Protein AF-A0A8J3IY88-F1 (afdb_monomer)

Organism: NCBI:txid2778369

Mean predicted aligned error: 18.68 Å

Structure (mmCIF, N/CA/C/O backbone):
data_AF-A0A8J3IY88-F1
#
_entry.id   AF-A0A8J3IY88-F1
#
loop_
_atom_site.group_PDB
_atom_site.id
_atom_site.type_symbol
_atom_site.label_atom_id
_atom_site.label_alt_id
_atom_site.label_comp_id
_atom_site.label_asym_id
_atom_site.label_entity_id
_atom_site.label_seq_id
_atom_site.pdbx_PDB_ins_code
_atom_site.Cartn_x
_atom_site.Cartn_y
_atom_site.Cartn_z
_atom_site.occupancy
_atom_site.B_iso_or_equiv
_atom_site.auth_seq_id
_atom_site.auth_comp_id
_atom_site.auth_asym_id
_atom_site.auth_atom_id
_atom_site.pdbx_PDB_model_num
ATOM 1 N N . MET A 1 1 ? 9.518 14.411 -10.706 1.00 51.69 1 MET A N 1
ATOM 2 C CA . MET A 1 1 ? 9.342 13.090 -11.355 1.00 51.69 1 MET A CA 1
ATOM 3 C C . MET A 1 1 ? 9.212 12.064 -10.240 1.00 51.69 1 MET A C 1
ATOM 5 O O . MET A 1 1 ? 10.057 12.078 -9.357 1.00 51.69 1 MET A O 1
ATOM 9 N N . SER A 1 2 ? 8.140 11.277 -10.193 1.00 54.84 2 SER A N 1
ATOM 10 C CA . SER A 1 2 ? 7.859 10.346 -9.088 1.00 54.84 2 SER A CA 1
ATOM 11 C C . SER A 1 2 ? 8.802 9.135 -9.070 1.00 54.84 2 SER A C 1
ATOM 13 O O . SER A 1 2 ? 9.233 8.676 -10.127 1.00 54.84 2 SER A O 1
ATOM 15 N N . GLN A 1 3 ? 9.089 8.598 -7.876 1.00 53.94 3 GLN A N 1
ATOM 16 C CA . GLN A 1 3 ? 10.015 7.471 -7.663 1.00 53.94 3 GLN A CA 1
ATOM 17 C C . GLN A 1 3 ? 9.655 6.229 -8.498 1.00 53.94 3 GLN A C 1
ATOM 19 O O . GLN A 1 3 ? 10.537 5.609 -9.085 1.00 53.94 3 GLN A O 1
ATOM 24 N N . TRP A 1 4 ? 8.366 5.901 -8.626 1.00 55.47 4 TRP A N 1
ATOM 25 C CA . TRP A 1 4 ? 7.909 4.760 -9.431 1.00 55.47 4 TRP A CA 1
ATOM 26 C C . TRP A 1 4 ? 8.269 4.913 -10.917 1.00 55.47 4 TRP A C 1
ATOM 28 O O . TRP A 1 4 ? 8.733 3.972 -11.550 1.00 55.47 4 TRP A O 1
ATOM 38 N N . THR A 1 5 ? 8.142 6.125 -11.466 1.00 61.59 5 THR A N 1
ATOM 39 C CA . THR A 1 5 ? 8.472 6.421 -12.868 1.00 61.59 5 THR A CA 1
ATOM 40 C C . THR A 1 5 ? 9.967 6.258 -13.121 1.00 61.59 5 THR A C 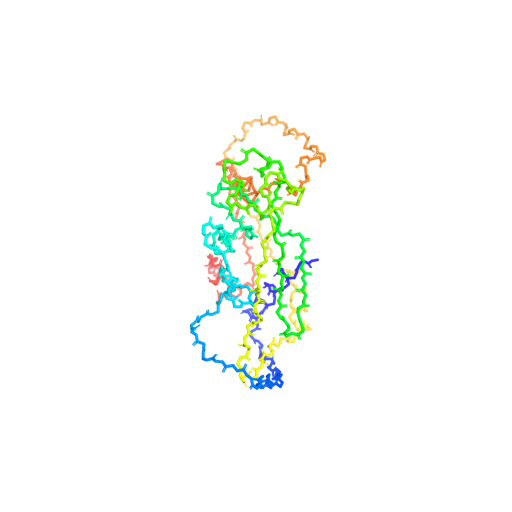1
ATOM 42 O O . THR A 1 5 ? 10.382 5.878 -14.213 1.00 61.59 5 THR A O 1
ATOM 45 N N . TRP A 1 6 ? 10.790 6.555 -12.115 1.00 64.75 6 TRP A N 1
ATOM 46 C CA . TRP A 1 6 ? 12.227 6.334 -12.187 1.00 64.75 6 TRP A CA 1
ATOM 47 C C . TRP A 1 6 ? 12.576 4.842 -12.160 1.00 64.75 6 TRP A C 1
ATOM 49 O O . TRP A 1 6 ? 13.351 4.402 -13.003 1.00 64.75 6 TRP A O 1
ATOM 59 N N . ASN A 1 7 ? 11.955 4.063 -11.269 1.00 68.62 7 ASN A N 1
ATOM 60 C CA . ASN A 1 7 ? 12.173 2.615 -11.184 1.00 68.62 7 ASN A CA 1
ATOM 61 C C . ASN A 1 7 ? 11.818 1.907 -12.501 1.00 68.62 7 ASN A C 1
ATOM 63 O O . ASN A 1 7 ? 12.635 1.149 -13.016 1.00 68.62 7 ASN A O 1
ATOM 67 N N . ILE A 1 8 ? 10.672 2.249 -13.105 1.00 67.12 8 ILE A N 1
ATOM 68 C CA . ILE A 1 8 ? 10.268 1.711 -14.414 1.00 67.12 8 ILE A CA 1
ATOM 69 C C . ILE A 1 8 ? 11.309 2.041 -15.491 1.00 67.12 8 ILE A C 1
ATOM 71 O O . ILE A 1 8 ? 11.689 1.181 -16.276 1.00 67.12 8 ILE A O 1
ATOM 75 N N . ARG A 1 9 ? 11.829 3.274 -15.534 1.00 68.88 9 ARG A N 1
ATOM 76 C CA . ARG A 1 9 ? 12.852 3.648 -16.528 1.00 68.88 9 ARG A CA 1
ATOM 77 C C . ARG A 1 9 ? 14.148 2.854 -16.374 1.00 68.88 9 ARG A C 1
ATOM 79 O O . ARG A 1 9 ? 14.771 2.543 -17.385 1.00 68.88 9 ARG A O 1
ATOM 86 N N . LEU A 1 10 ? 14.558 2.554 -15.142 1.00 68.31 10 LEU A N 1
ATOM 87 C CA . LEU A 1 10 ? 15.748 1.741 -14.878 1.00 68.31 10 LEU A CA 1
ATOM 88 C C . LEU A 1 10 ? 15.544 0.293 -15.337 1.00 68.31 10 LEU A C 1
ATOM 90 O O . LEU A 1 10 ? 16.421 -0.265 -15.993 1.00 68.31 10 LEU A O 1
ATOM 94 N N . GLU A 1 11 ? 14.378 -0.284 -15.050 1.00 71.31 11 GLU A N 1
ATOM 95 C CA . GLU A 1 11 ? 14.017 -1.638 -15.476 1.00 71.31 11 GLU A CA 1
ATOM 96 C C . GLU A 1 11 ? 13.974 -1.755 -17.007 1.00 71.31 11 GLU A C 1
ATOM 98 O O . GLU A 1 11 ? 14.642 -2.614 -17.587 1.00 71.31 11 GLU A O 1
ATOM 103 N N . LEU A 1 12 ? 13.295 -0.819 -17.679 1.00 70.75 12 LEU A N 1
ATOM 104 C CA . LEU A 1 12 ? 13.259 -0.749 -19.144 1.00 70.75 12 LEU A CA 1
ATOM 105 C C . LEU A 1 12 ? 14.661 -0.554 -19.742 1.00 70.75 12 LEU A C 1
ATOM 107 O O . LEU A 1 12 ? 15.015 -1.189 -20.735 1.00 70.75 12 LEU A O 1
ATOM 111 N N . GLY A 1 13 ? 15.481 0.302 -19.127 1.00 70.19 13 GLY A N 1
ATOM 112 C CA . GLY A 1 13 ? 16.869 0.516 -19.534 1.00 70.19 13 GLY A CA 1
ATOM 113 C C . GLY A 1 13 ? 17.721 -0.750 -19.424 1.00 70.19 13 GLY A C 1
ATOM 114 O O . GLY A 1 13 ? 18.536 -1.012 -20.308 1.00 70.19 13 GLY A O 1
ATOM 115 N N . HIS A 1 14 ? 17.505 -1.559 -18.384 1.00 69.50 14 HIS A N 1
ATOM 116 C CA . HIS A 1 14 ? 18.209 -2.825 -18.193 1.00 69.50 14 HIS A CA 1
ATOM 117 C C . HIS A 1 14 ? 17.803 -3.889 -19.226 1.00 69.50 14 HIS A C 1
ATOM 119 O O . HIS A 1 14 ? 18.670 -4.583 -19.748 1.00 69.50 14 HIS A O 1
ATOM 125 N N . GLN A 1 15 ? 16.520 -3.971 -19.598 1.00 70.62 15 GLN A N 1
ATOM 126 C CA . GLN A 1 15 ? 16.067 -4.863 -20.680 1.00 70.62 15 GLN A CA 1
ATOM 127 C C . GLN A 1 15 ? 16.683 -4.492 -22.042 1.00 70.62 15 GLN A C 1
ATOM 129 O O . GLN A 1 15 ? 17.004 -5.354 -22.868 1.00 70.62 15 GLN A O 1
ATOM 134 N N . LEU A 1 16 ? 16.879 -3.193 -22.291 1.00 67.38 16 LEU A N 1
ATOM 135 C CA . LEU A 1 16 ? 17.510 -2.701 -23.516 1.00 67.38 16 LEU A CA 1
ATOM 136 C C . LEU A 1 16 ? 19.017 -2.968 -23.542 1.00 67.38 16 LEU A C 1
ATOM 138 O O . LEU A 1 16 ? 19.533 -3.401 -24.573 1.00 67.38 16 LEU A O 1
ATOM 142 N N . ALA A 1 17 ? 19.705 -2.759 -22.422 1.00 69.62 17 ALA A N 1
ATOM 143 C CA . ALA A 1 17 ? 21.136 -2.987 -22.274 1.00 69.62 17 ALA A CA 1
ATOM 144 C C . ALA A 1 17 ? 21.420 -3.687 -20.932 1.00 69.62 17 ALA A C 1
ATOM 146 O O . ALA A 1 17 ? 21.603 -3.004 -19.917 1.00 69.62 17 ALA A O 1
ATOM 147 N N . PRO A 1 18 ? 21.453 -5.035 -20.919 1.00 70.44 18 PRO A N 1
ATOM 148 C CA . PRO A 1 18 ? 21.798 -5.804 -19.738 1.00 70.44 18 PRO A CA 1
ATOM 149 C C . PRO A 1 18 ? 23.201 -5.414 -19.296 1.00 70.44 18 PRO A C 1
ATOM 151 O O . PRO A 1 18 ? 24.173 -5.588 -20.026 1.00 70.44 18 PRO A O 1
ATOM 154 N N . GLU A 1 19 ? 23.290 -4.844 -18.106 1.00 69.81 19 GLU A N 1
ATOM 155 C CA . GLU A 1 19 ? 24.545 -4.448 -17.486 1.00 69.81 19 GLU A CA 1
ATOM 156 C C . GLU A 1 19 ? 24.674 -5.251 -16.193 1.00 69.81 19 GLU A C 1
ATOM 158 O O . GLU A 1 19 ? 23.661 -5.408 -15.497 1.00 69.81 19 GLU A O 1
ATOM 163 N N . PRO A 1 20 ? 25.864 -5.789 -15.870 1.00 74.12 20 PRO A N 1
ATOM 164 C CA . PRO A 1 20 ? 26.063 -6.507 -14.624 1.00 74.12 20 PRO A CA 1
ATOM 165 C C . PRO A 1 20 ? 25.614 -5.637 -13.451 1.00 74.12 20 PRO A C 1
ATOM 167 O O . PRO A 1 20 ? 25.994 -4.472 -13.315 1.00 74.12 20 PRO A O 1
ATOM 170 N N . VAL A 1 21 ? 24.745 -6.212 -12.630 1.00 73.50 21 VAL A N 1
ATOM 171 C CA . VAL A 1 21 ? 24.191 -5.540 -11.463 1.00 73.50 21 VAL A CA 1
ATOM 172 C C . VAL A 1 21 ? 25.235 -5.604 -10.366 1.00 73.50 21 VAL A C 1
ATOM 174 O O . VAL A 1 21 ? 25.626 -6.694 -9.939 1.00 73.50 21 VAL A O 1
ATOM 177 N N . ARG A 1 22 ? 25.686 -4.442 -9.894 1.00 76.75 22 ARG A N 1
ATOM 178 C CA . ARG A 1 22 ? 26.537 -4.409 -8.714 1.00 76.75 22 ARG A CA 1
ATOM 179 C C . ARG A 1 22 ? 25.677 -4.826 -7.527 1.00 76.75 22 ARG A C 1
ATOM 181 O O . ARG A 1 22 ? 24.594 -4.291 -7.307 1.00 76.75 22 ARG A O 1
ATOM 188 N N . THR A 1 23 ? 26.154 -5.819 -6.789 1.00 74.62 23 THR A N 1
ATOM 189 C CA . THR A 1 23 ? 25.529 -6.249 -5.541 1.00 74.62 23 THR A CA 1
ATOM 190 C C . THR A 1 23 ? 26.421 -5.785 -4.405 1.00 74.62 23 THR A C 1
ATOM 192 O O . THR A 1 23 ? 27.597 -6.137 -4.354 1.00 74.62 23 THR A O 1
ATOM 195 N N . THR A 1 24 ? 25.875 -4.946 -3.534 1.00 76.25 24 THR A N 1
ATOM 196 C CA . THR A 1 24 ? 26.513 -4.562 -2.278 1.00 76.25 24 THR A CA 1
ATOM 197 C C . THR A 1 24 ? 25.826 -5.335 -1.168 1.00 76.25 24 THR A C 1
ATOM 199 O O . THR A 1 24 ? 24.616 -5.211 -0.971 1.00 76.25 24 THR A O 1
ATOM 202 N N . GLU A 1 25 ? 26.599 -6.160 -0.478 1.00 75.50 25 GLU A N 1
ATOM 203 C CA . GLU A 1 25 ? 26.146 -6.881 0.700 1.00 75.50 25 GLU A CA 1
ATOM 204 C C . GLU A 1 25 ? 26.170 -5.931 1.900 1.00 75.50 25 GLU A C 1
ATOM 206 O O . GLU A 1 25 ? 27.208 -5.353 2.227 1.00 75.50 25 GLU A O 1
ATOM 211 N N . PHE A 1 26 ? 25.016 -5.723 2.528 1.00 67.06 26 PHE A N 1
ATOM 212 C CA . PHE A 1 26 ? 24.945 -5.065 3.825 1.00 67.06 26 PHE A CA 1
ATOM 213 C C . PHE A 1 26 ? 25.103 -6.111 4.922 1.00 67.06 26 PHE A C 1
ATOM 215 O O . PHE A 1 26 ? 24.563 -7.212 4.808 1.00 67.06 26 PHE A O 1
ATOM 222 N N . ALA A 1 27 ? 25.825 -5.742 5.985 1.00 56.50 27 ALA A N 1
ATOM 223 C CA . ALA A 1 27 ? 26.057 -6.617 7.125 1.00 56.50 27 ALA A CA 1
ATOM 224 C C . ALA A 1 27 ? 24.728 -7.220 7.624 1.00 56.50 27 ALA A C 1
ATOM 226 O O . ALA A 1 27 ? 23.728 -6.493 7.702 1.00 56.50 27 ALA A O 1
ATOM 227 N N . PRO A 1 28 ? 24.698 -8.530 7.927 1.00 58.75 28 PRO A N 1
ATOM 228 C CA . PRO A 1 28 ? 23.490 -9.194 8.386 1.00 58.75 28 PRO A CA 1
ATOM 229 C C . PRO A 1 28 ? 22.951 -8.518 9.646 1.00 58.75 28 PRO A C 1
ATOM 231 O O . PRO A 1 28 ? 23.713 -8.018 10.480 1.00 58.75 28 PRO A O 1
ATOM 234 N N . ALA A 1 29 ? 21.625 -8.502 9.784 1.00 54.84 29 ALA A N 1
ATOM 235 C CA . ALA A 1 29 ? 20.999 -8.059 11.017 1.00 54.84 29 ALA A CA 1
ATOM 236 C C . ALA A 1 29 ? 21.480 -8.983 12.144 1.00 54.84 29 ALA A C 1
ATOM 238 O O . ALA A 1 29 ? 21.278 -10.197 12.089 1.00 54.84 29 ALA A O 1
ATOM 239 N N . LEU A 1 30 ? 22.167 -8.417 13.141 1.00 55.09 30 LEU A N 1
ATOM 240 C CA . LEU A 1 30 ? 22.548 -9.164 14.336 1.00 55.09 30 LEU A CA 1
ATOM 241 C C . LEU A 1 30 ? 21.262 -9.743 14.946 1.00 55.09 30 LEU A C 1
ATOM 243 O O . LEU A 1 30 ? 20.299 -8.987 15.121 1.00 55.09 30 LEU A O 1
ATOM 247 N N . PRO A 1 31 ? 21.204 -11.055 15.237 1.00 50.38 31 PRO A N 1
ATOM 248 C CA . PRO A 1 31 ? 19.998 -11.651 15.784 1.00 50.38 31 PRO A CA 1
ATOM 249 C C . PRO A 1 31 ? 19.652 -10.953 17.098 1.00 50.38 31 PRO A C 1
ATOM 251 O O . PRO A 1 31 ? 20.479 -10.853 18.008 1.00 50.38 31 PRO A O 1
ATOM 254 N N . SER A 1 32 ? 18.421 -10.453 17.192 1.00 49.97 32 SER A N 1
ATOM 255 C CA . SER A 1 32 ? 17.873 -10.012 18.471 1.00 49.97 32 SER A CA 1
ATOM 256 C C . SER A 1 32 ? 17.782 -11.242 19.373 1.00 49.97 32 SER A C 1
ATOM 258 O O . SER A 1 32 ? 17.187 -12.242 18.987 1.00 49.97 32 SER A O 1
ATOM 260 N N . GLN A 1 33 ? 18.391 -11.193 20.560 1.00 47.72 33 GLN A N 1
ATOM 261 C CA . GLN A 1 33 ? 18.552 -12.336 21.473 1.00 47.72 33 GLN A CA 1
ATOM 262 C C . GLN A 1 33 ? 17.250 -12.915 22.066 1.00 47.72 33 GLN A C 1
ATOM 264 O O . GLN A 1 33 ? 17.317 -13.698 23.000 1.00 47.72 33 GLN A O 1
ATOM 269 N N . ASN A 1 34 ? 16.073 -12.586 21.540 1.00 54.22 34 ASN A N 1
ATOM 270 C CA . ASN A 1 34 ? 14.806 -13.153 21.988 1.00 54.22 34 ASN A CA 1
ATOM 271 C C . ASN A 1 34 ? 13.845 -13.262 20.800 1.00 54.22 34 ASN A C 1
ATOM 273 O O . ASN A 1 34 ? 13.193 -12.277 20.461 1.00 54.22 34 ASN A O 1
ATOM 277 N N . GLU A 1 35 ? 13.715 -14.444 20.194 1.00 45.59 35 GLU A N 1
ATOM 278 C CA . GLU A 1 35 ? 12.584 -14.718 19.302 1.00 45.59 35 GLU A CA 1
ATOM 279 C C . GLU A 1 35 ? 12.080 -16.169 19.437 1.00 45.59 35 GLU A C 1
ATOM 281 O O . GLU A 1 35 ? 12.873 -17.109 19.338 1.00 45.59 35 GLU A O 1
ATOM 286 N N . PRO A 1 36 ? 10.767 -16.372 19.660 1.00 49.78 36 PRO A N 1
ATOM 287 C CA . PRO A 1 36 ? 10.070 -17.620 19.368 1.00 49.78 36 PRO A CA 1
ATOM 288 C C . PRO A 1 36 ? 9.801 -17.778 17.858 1.00 49.78 36 PRO A C 1
ATOM 290 O O . PRO A 1 36 ? 9.626 -16.810 17.130 1.00 49.78 36 PRO A O 1
ATOM 293 N N . THR A 1 37 ? 9.721 -19.032 17.419 1.00 44.16 37 THR A N 1
ATOM 294 C CA . THR A 1 37 ? 9.557 -19.542 16.044 1.00 44.16 37 THR A CA 1
ATOM 295 C C . THR A 1 37 ? 8.505 -18.827 15.162 1.00 44.16 37 THR A C 1
ATOM 297 O O . THR A 1 37 ? 7.388 -18.593 15.626 1.00 44.16 37 THR A O 1
ATOM 300 N N . PRO A 1 38 ? 8.780 -18.580 13.859 1.00 53.78 38 PRO A N 1
ATOM 301 C CA . PRO A 1 38 ? 7.829 -17.945 12.939 1.00 53.78 38 PRO A CA 1
ATOM 302 C C . PRO A 1 38 ? 6.919 -18.950 12.200 1.00 53.78 38 PRO A C 1
ATOM 304 O O . PRO A 1 38 ? 7.368 -20.051 11.869 1.00 53.78 38 PRO A O 1
ATOM 307 N N . PRO A 1 39 ? 5.695 -18.549 11.794 1.00 52.41 39 PRO A N 1
ATOM 308 C CA . PRO A 1 39 ? 5.028 -19.111 10.628 1.00 52.41 39 PRO A CA 1
ATOM 309 C C . PRO A 1 39 ? 5.022 -18.144 9.423 1.00 52.41 39 PRO A C 1
ATOM 311 O O . PRO A 1 39 ? 4.802 -16.945 9.553 1.00 52.41 39 PRO A O 1
ATOM 314 N N . ALA A 1 40 ? 5.274 -18.752 8.260 1.00 50.09 40 ALA A N 1
ATOM 315 C CA . ALA A 1 40 ? 4.939 -18.437 6.864 1.00 50.09 40 ALA A CA 1
ATOM 316 C C . ALA A 1 40 ? 4.636 -16.993 6.378 1.00 50.09 40 ALA A C 1
ATOM 318 O O . ALA A 1 40 ? 3.699 -16.336 6.816 1.00 50.09 40 ALA A O 1
ATOM 319 N N . SER A 1 41 ? 5.335 -16.665 5.278 1.00 48.97 41 SER A N 1
ATOM 320 C CA . SER A 1 41 ? 5.040 -15.716 4.183 1.00 48.97 41 SER A CA 1
ATOM 321 C C . SER A 1 41 ? 4.870 -14.219 4.516 1.00 48.97 41 SER A C 1
ATOM 323 O O . SER A 1 41 ? 3.977 -13.840 5.269 1.00 48.97 41 SER A O 1
ATOM 325 N N . PRO A 1 42 ? 5.666 -13.321 3.890 1.00 40.91 42 PRO A N 1
ATOM 326 C CA . PRO A 1 42 ? 5.624 -11.893 4.191 1.00 40.91 42 PRO A CA 1
ATOM 327 C C . PRO A 1 42 ? 4.372 -11.219 3.595 1.00 40.91 42 PRO A C 1
ATOM 329 O O . PRO A 1 42 ? 4.134 -11.334 2.389 1.00 40.91 42 PRO A O 1
ATOM 332 N N . PRO A 1 43 ? 3.589 -10.457 4.381 1.00 43.75 43 PRO A N 1
ATOM 333 C CA . PRO A 1 43 ? 2.570 -9.565 3.840 1.00 43.75 43 PRO A CA 1
ATOM 334 C C . PRO A 1 43 ? 3.205 -8.309 3.214 1.00 43.75 43 PRO A C 1
ATOM 336 O O . PRO A 1 43 ? 4.280 -7.852 3.605 1.00 43.75 43 PRO A O 1
ATOM 339 N N . THR A 1 44 ? 2.488 -7.695 2.271 1.00 47.31 44 THR A N 1
ATOM 340 C CA . THR A 1 44 ? 2.884 -6.537 1.439 1.00 47.31 44 THR A CA 1
ATOM 341 C C . THR A 1 44 ? 3.295 -5.265 2.213 1.00 47.31 44 THR A C 1
ATOM 343 O O . THR A 1 44 ? 3.781 -4.314 1.608 1.00 47.31 44 THR A O 1
ATOM 346 N N . SER A 1 45 ? 3.140 -5.218 3.542 1.00 52.97 45 SER A N 1
ATOM 347 C CA . SER A 1 45 ? 3.299 -3.999 4.352 1.00 52.97 45 SER A CA 1
ATOM 348 C C . SER A 1 45 ? 4.641 -3.847 5.089 1.00 52.97 45 SER A C 1
ATOM 350 O O . SER A 1 45 ? 4.823 -2.840 5.770 1.00 52.97 45 SER A O 1
ATOM 352 N N . GLY A 1 46 ? 5.584 -4.791 5.013 1.00 53.62 46 GLY A N 1
ATOM 353 C CA . GLY A 1 46 ? 6.866 -4.658 5.733 1.00 53.62 46 GLY A CA 1
ATOM 354 C C . GLY A 1 46 ? 6.781 -4.831 7.263 1.00 53.62 46 GLY A C 1
ATOM 355 O O . GLY A 1 46 ? 7.790 -4.702 7.955 1.00 53.62 46 GLY A O 1
ATOM 356 N N . TYR A 1 47 ? 5.595 -5.150 7.785 1.00 53.28 47 TYR A N 1
ATOM 357 C CA . TYR A 1 47 ? 5.318 -5.454 9.189 1.00 53.28 47 TYR A CA 1
ATOM 358 C C . TYR A 1 47 ? 4.630 -6.819 9.290 1.00 53.28 47 TYR A C 1
ATOM 360 O O . TYR A 1 47 ? 3.898 -7.210 8.377 1.00 53.28 47 TYR A O 1
ATOM 368 N N . ALA A 1 48 ? 4.856 -7.535 10.392 1.00 56.44 48 ALA A N 1
ATOM 369 C CA . ALA A 1 48 ? 4.140 -8.770 10.701 1.00 56.44 48 ALA A CA 1
ATOM 370 C C . ALA A 1 48 ? 2.633 -8.498 10.911 1.00 56.44 48 ALA A C 1
ATOM 372 O O . ALA A 1 48 ? 2.249 -7.349 11.173 1.00 56.44 48 ALA A O 1
ATOM 373 N N . PRO A 1 49 ? 1.770 -9.530 10.814 1.00 59.94 49 PRO A N 1
ATOM 374 C CA . PRO A 1 49 ? 0.348 -9.387 11.091 1.00 59.94 49 PRO A CA 1
ATOM 375 C C . PRO A 1 49 ? 0.096 -8.698 12.444 1.00 59.94 49 PRO A C 1
ATOM 377 O O . PRO A 1 49 ? 0.806 -8.967 13.418 1.00 59.94 49 PRO A O 1
ATOM 380 N N . PRO A 1 50 ? -0.891 -7.792 12.517 1.00 59.03 50 PRO A N 1
ATOM 381 C CA . PRO A 1 50 ? -1.153 -7.014 13.717 1.00 59.03 50 PRO A CA 1
ATOM 382 C C . PRO A 1 50 ? -1.522 -7.911 14.902 1.00 59.03 50 PRO A C 1
ATOM 384 O O . PRO A 1 50 ? -2.466 -8.694 14.822 1.00 59.03 50 PRO A O 1
ATOM 387 N N . ALA A 1 51 ? -0.817 -7.751 16.023 1.00 60.31 51 ALA A N 1
ATOM 388 C CA . ALA A 1 51 ? -1.185 -8.392 17.283 1.00 60.31 51 ALA A CA 1
ATOM 389 C C . ALA A 1 51 ? -2.101 -7.457 18.083 1.00 60.31 51 ALA A C 1
ATOM 391 O O . ALA A 1 51 ? -1.820 -6.262 18.225 1.00 60.31 51 ALA A O 1
ATOM 392 N N . ILE A 1 52 ? -3.203 -7.996 18.606 1.00 58.97 52 ILE A N 1
ATOM 393 C CA . ILE A 1 52 ? -4.212 -7.233 19.341 1.00 58.97 52 ILE A CA 1
ATOM 394 C C . ILE A 1 52 ? -4.318 -7.763 20.776 1.00 58.97 52 ILE A C 1
ATOM 396 O O . ILE A 1 52 ? -4.330 -8.969 21.000 1.00 58.97 52 ILE A O 1
ATOM 400 N N . ALA A 1 53 ? -4.368 -6.855 21.756 1.00 50.47 53 ALA A N 1
ATOM 401 C CA . ALA A 1 53 ? -4.369 -7.195 23.179 1.00 50.47 53 ALA A CA 1
ATOM 402 C C . ALA A 1 53 ? -5.611 -8.006 23.617 1.00 50.47 53 ALA A C 1
ATOM 404 O O . ALA A 1 53 ? -6.731 -7.748 23.168 1.00 50.47 53 ALA A O 1
ATOM 405 N N . MET A 1 54 ? -5.386 -8.948 24.541 1.00 49.75 54 MET A N 1
ATOM 406 C CA . MET A 1 54 ? -6.368 -9.891 25.102 1.00 49.75 54 MET A CA 1
ATOM 407 C C . MET A 1 54 ? -7.327 -9.240 26.132 1.00 49.75 54 MET A C 1
ATOM 409 O O . MET A 1 54 ? -6.968 -8.234 26.753 1.00 49.75 54 MET A O 1
ATOM 413 N N . PRO A 1 55 ? -8.543 -9.793 26.342 1.00 44.78 55 PRO A N 1
ATOM 414 C CA . PRO A 1 55 ? -9.527 -9.274 27.300 1.00 44.78 55 PRO A CA 1
ATOM 415 C C . PRO A 1 55 ? -9.117 -9.436 28.768 1.00 44.78 55 PRO A C 1
ATOM 417 O O . PRO A 1 55 ? -8.600 -10.475 29.160 1.00 44.78 55 PRO A O 1
ATOM 420 N N . TRP A 1 56 ? -9.492 -8.458 29.604 1.00 50.47 56 TRP A N 1
ATOM 421 C CA . TRP A 1 56 ? -9.431 -8.560 31.073 1.00 50.47 56 TRP A CA 1
ATOM 422 C C . TRP A 1 56 ? -10.800 -8.430 31.774 1.00 50.47 56 TRP A C 1
ATOM 424 O O . TRP A 1 56 ? -10.875 -8.472 32.998 1.00 50.47 56 TRP A O 1
ATOM 434 N N . LYS A 1 57 ? -11.909 -8.287 31.027 1.00 55.59 57 LYS A N 1
ATOM 435 C CA . LYS A 1 57 ? -13.268 -8.218 31.596 1.00 55.59 57 LYS A CA 1
ATOM 436 C C . LYS A 1 57 ? -14.296 -8.850 30.655 1.00 55.59 57 LYS A C 1
ATOM 438 O O . LYS A 1 57 ? -14.388 -8.454 29.495 1.00 55.59 57 LYS A O 1
ATOM 443 N N . ALA A 1 58 ? -15.056 -9.821 31.160 1.00 61.53 58 ALA A N 1
ATOM 444 C CA . ALA A 1 58 ? -16.081 -10.537 30.402 1.00 61.53 58 ALA A CA 1
ATOM 445 C C . ALA A 1 58 ? -17.200 -9.595 29.909 1.00 61.53 58 ALA A C 1
ATOM 447 O O . ALA A 1 58 ? -17.594 -8.666 30.616 1.00 61.53 58 ALA A O 1
ATOM 448 N N . GLY A 1 59 ? -17.708 -9.842 28.696 1.00 71.00 59 GLY A N 1
ATOM 449 C CA . GLY A 1 59 ? -18.889 -9.162 28.142 1.00 71.00 59 GLY A CA 1
ATOM 450 C C . GLY A 1 59 ? -18.651 -7.793 27.488 1.00 71.00 59 GLY A C 1
ATOM 451 O O . GLY A 1 59 ? -19.609 -7.057 27.265 1.00 71.00 59 GLY A O 1
ATOM 452 N N . ARG A 1 60 ? -17.400 -7.419 27.185 1.00 81.38 60 ARG A N 1
ATOM 453 C CA . ARG A 1 60 ? -17.068 -6.164 26.486 1.00 81.38 60 ARG A CA 1
ATOM 454 C C . ARG A 1 60 ? -16.236 -6.424 25.243 1.00 81.38 60 ARG A C 1
ATOM 456 O O . ARG A 1 60 ? -15.413 -7.334 25.234 1.00 81.38 60 ARG A O 1
ATOM 463 N N . PHE A 1 61 ? -16.394 -5.560 24.241 1.00 86.12 61 PHE A N 1
ATOM 464 C CA . PHE A 1 61 ? -15.574 -5.643 23.038 1.00 86.12 61 PHE A CA 1
ATOM 465 C C . PHE A 1 61 ? -14.112 -5.323 23.354 1.00 86.12 61 PHE A C 1
ATOM 467 O O . PHE A 1 61 ? -13.774 -4.290 23.952 1.00 86.12 61 PHE A O 1
ATOM 474 N N . THR A 1 62 ? -13.247 -6.211 22.906 1.00 84.31 62 THR A N 1
ATOM 475 C CA . THR A 1 62 ? -11.788 -6.152 22.941 1.00 84.31 62 THR A CA 1
ATOM 476 C C . THR A 1 62 ? -11.265 -5.459 21.689 1.00 84.31 62 THR A C 1
ATOM 478 O O . THR A 1 62 ? -12.039 -4.865 20.947 1.00 84.31 62 THR A O 1
ATOM 481 N N . GLY A 1 63 ? -9.956 -5.470 21.445 1.00 82.88 63 GLY A N 1
ATOM 482 C CA . GLY A 1 63 ? -9.458 -5.025 20.146 1.00 82.88 63 GLY A CA 1
ATOM 483 C C . GLY A 1 63 ? -9.739 -6.034 19.021 1.00 82.88 63 GLY A C 1
ATOM 484 O O . GLY A 1 63 ? -9.819 -5.619 17.872 1.00 82.88 63 GLY A O 1
ATOM 485 N N . THR A 1 64 ? -9.891 -7.331 19.324 1.00 83.44 64 THR A N 1
ATOM 486 C CA . THR A 1 64 ? -10.104 -8.376 18.297 1.00 83.44 64 THR A CA 1
ATOM 487 C C . THR A 1 64 ? -11.450 -8.233 17.589 1.00 83.44 64 THR A C 1
ATOM 489 O O . THR A 1 64 ? -11.573 -8.551 16.412 1.00 83.44 64 THR A O 1
ATOM 492 N N . ASP A 1 65 ? -12.418 -7.622 18.271 1.00 89.38 65 ASP A N 1
ATOM 493 C CA . ASP A 1 65 ? -13.729 -7.256 17.734 1.00 89.38 65 ASP A CA 1
ATOM 494 C C . ASP A 1 65 ? -13.675 -6.078 16.739 1.00 89.38 65 ASP A C 1
ATOM 496 O O . ASP A 1 65 ? -14.711 -5.646 16.233 1.00 89.38 65 ASP A O 1
ATOM 500 N N . PHE A 1 66 ? -12.484 -5.520 16.481 1.00 92.06 66 PHE A N 1
ATOM 501 C CA . PHE A 1 66 ? -12.263 -4.390 15.580 1.00 92.06 66 PHE A CA 1
ATOM 502 C C . PHE A 1 66 ? -11.311 -4.775 14.439 1.00 92.06 66 PHE A C 1
ATOM 504 O O . PHE A 1 66 ? -10.157 -4.338 14.432 1.00 92.06 66 PHE A O 1
ATOM 511 N N . PRO A 1 67 ? -11.751 -5.603 13.473 1.00 91.19 67 PRO A N 1
ATOM 512 C CA . PRO A 1 67 ? -10.888 -6.092 12.405 1.00 91.19 67 PRO A CA 1
ATOM 513 C C . PRO A 1 67 ? -10.367 -4.964 11.504 1.00 91.19 67 PRO A C 1
ATOM 515 O O . PRO A 1 67 ? -11.137 -4.111 11.039 1.00 91.19 67 PRO A O 1
ATOM 518 N N . LEU A 1 68 ? -9.062 -5.014 11.213 1.00 90.50 68 LEU A N 1
ATOM 519 C CA . LEU A 1 68 ? -8.402 -4.161 10.225 1.00 90.50 68 LEU A CA 1
ATOM 520 C C . LEU A 1 68 ? -8.896 -4.506 8.819 1.00 90.50 68 LEU A C 1
ATOM 522 O O . LEU A 1 68 ? -8.901 -5.664 8.409 1.00 90.50 68 LEU A O 1
ATOM 526 N N . GLN A 1 69 ? -9.332 -3.482 8.101 1.00 91.75 69 GLN A N 1
ATOM 527 C CA . GLN A 1 69 ? -9.873 -3.570 6.755 1.00 91.75 69 GLN A CA 1
ATOM 528 C C . GLN A 1 69 ? -8.778 -3.344 5.699 1.00 91.75 69 GLN A C 1
ATOM 530 O O . GLN A 1 69 ? -7.770 -2.692 5.987 1.00 91.75 69 GLN A O 1
ATOM 535 N N . PRO A 1 70 ? -8.986 -3.801 4.449 1.00 84.19 70 PRO A N 1
ATOM 536 C CA . PRO A 1 70 ? -8.046 -3.565 3.349 1.00 84.19 70 PRO A CA 1
ATOM 537 C C . PRO A 1 70 ? -7.787 -2.082 3.039 1.00 84.19 70 PRO A C 1
ATOM 539 O O . PRO A 1 70 ? -6.730 -1.742 2.519 1.00 84.19 70 PRO A O 1
ATOM 542 N N . ASP A 1 71 ? -8.734 -1.198 3.365 1.00 85.69 71 ASP A N 1
ATOM 543 C CA . ASP A 1 71 ? -8.608 0.256 3.195 1.00 85.69 71 ASP A CA 1
ATOM 544 C C . ASP A 1 71 ? -7.769 0.936 4.296 1.00 85.69 71 ASP A C 1
ATOM 546 O O . ASP A 1 71 ? -7.576 2.152 4.269 1.00 85.69 71 ASP A O 1
ATOM 550 N N . GLY A 1 72 ? -7.259 0.160 5.259 1.00 86.62 72 GLY A N 1
ATOM 551 C CA . GLY A 1 72 ? -6.449 0.650 6.369 1.00 86.62 72 GLY A CA 1
ATOM 552 C C . GLY A 1 72 ? -7.254 1.221 7.537 1.00 86.62 72 GLY A C 1
ATOM 553 O O . GLY A 1 72 ? -6.663 1.856 8.404 1.00 86.62 72 GLY A O 1
ATOM 554 N N . THR A 1 73 ? -8.574 1.024 7.588 1.00 93.75 73 THR A N 1
ATOM 555 C CA . THR A 1 73 ? -9.425 1.407 8.731 1.00 93.75 73 THR A CA 1
ATOM 556 C C . THR A 1 73 ? -9.740 0.207 9.628 1.00 93.75 73 THR A C 1
ATOM 558 O O . THR A 1 73 ? -9.616 -0.938 9.199 1.00 93.75 73 THR A O 1
ATOM 561 N N . LEU A 1 74 ? -10.169 0.425 10.877 1.00 94.81 74 LEU A N 1
ATOM 562 C CA . LEU A 1 74 ? -10.811 -0.649 11.657 1.00 94.81 74 LEU A CA 1
ATOM 563 C C . LEU A 1 74 ? -12.328 -0.535 11.545 1.00 94.81 74 LEU A C 1
ATOM 565 O O . LEU A 1 74 ? -12.857 0.575 11.510 1.00 94.81 74 LEU A O 1
ATOM 569 N N . ARG A 1 75 ? -13.051 -1.656 11.582 1.00 95.31 75 ARG A N 1
ATOM 570 C CA . ARG A 1 75 ? -14.519 -1.649 11.726 1.00 95.31 75 ARG A CA 1
ATOM 571 C C . ARG A 1 75 ? -14.926 -2.113 13.106 1.00 95.31 75 ARG A C 1
ATOM 573 O O . ARG A 1 75 ? -14.443 -3.137 13.552 1.00 95.31 75 ARG A O 1
ATOM 580 N N . CYS A 1 76 ? -15.818 -1.388 13.774 1.00 92.94 76 CYS A N 1
ATOM 581 C CA . CYS A 1 76 ? -16.407 -1.869 15.023 1.00 92.94 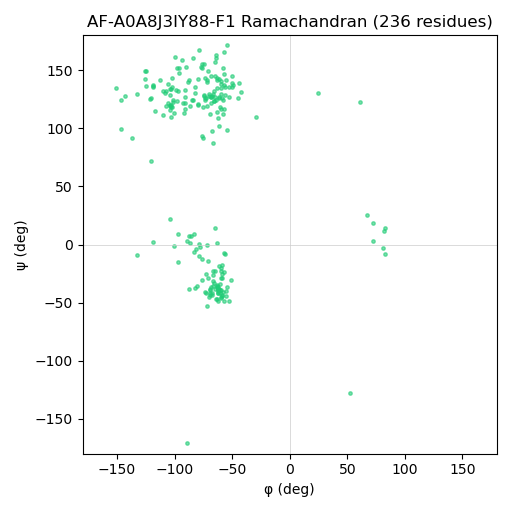76 CYS A CA 1
ATOM 582 C C . CYS A 1 76 ? -17.524 -2.900 14.768 1.00 92.94 76 CYS A C 1
ATOM 584 O O . CYS A 1 76 ? -18.047 -2.964 13.652 1.00 92.94 76 CYS A O 1
ATOM 586 N N . PRO A 1 77 ? -17.988 -3.622 15.805 1.00 92.75 77 PRO A N 1
ATOM 587 C CA . PRO A 1 77 ? -19.115 -4.559 15.694 1.00 92.75 77 PRO A CA 1
ATOM 588 C C . PRO A 1 77 ? -20.436 -3.924 15.236 1.00 92.75 77 PRO A C 1
ATOM 590 O O . PRO A 1 77 ? -21.288 -4.602 14.677 1.00 92.75 77 PRO A O 1
ATOM 593 N N . ALA A 1 78 ? -20.604 -2.610 15.424 1.00 91.94 78 ALA A N 1
ATOM 594 C CA . ALA A 1 78 ? -21.740 -1.847 14.897 1.00 91.94 78 ALA A CA 1
ATOM 595 C C . ALA A 1 78 ? -21.528 -1.353 13.446 1.00 91.94 78 ALA A C 1
ATOM 597 O O . ALA A 1 78 ? -22.298 -0.531 12.954 1.00 91.94 78 ALA A O 1
ATOM 598 N N . GLY A 1 79 ? -20.450 -1.769 12.774 1.00 92.06 79 GLY A N 1
ATOM 599 C CA . GLY A 1 79 ? -20.145 -1.455 11.373 1.00 92.06 79 GLY A CA 1
ATOM 600 C C . GLY A 1 79 ? -19.474 -0.099 11.112 1.00 92.06 79 GLY A C 1
ATOM 601 O O . GLY A 1 79 ? -19.026 0.152 9.991 1.00 92.06 79 GLY A O 1
ATOM 602 N N . SER A 1 80 ? -19.358 0.772 12.120 1.00 93.06 80 SER A N 1
ATOM 603 C CA . SER A 1 80 ? -18.710 2.085 11.974 1.00 93.06 80 SER A CA 1
ATOM 604 C C . SER A 1 80 ? -17.190 1.965 11.831 1.00 93.06 80 SER A C 1
ATOM 606 O O . SER A 1 80 ? -16.557 1.157 12.512 1.00 93.06 80 SER A O 1
ATOM 608 N N . ALA A 1 81 ? -16.604 2.807 10.978 1.00 94.69 81 ALA A N 1
ATOM 609 C CA . ALA A 1 81 ? -15.161 2.864 10.769 1.00 94.69 81 ALA A CA 1
ATOM 610 C C . ALA A 1 81 ? -14.444 3.657 11.878 1.00 94.69 81 ALA A C 1
ATOM 612 O O . ALA A 1 81 ? -14.936 4.687 12.352 1.00 94.69 81 ALA A O 1
ATOM 613 N N . LEU A 1 82 ? -13.261 3.186 12.264 1.00 95.50 82 LEU A N 1
ATOM 614 C CA . LEU A 1 82 ? -12.292 3.896 13.087 1.00 95.50 82 LEU A CA 1
ATOM 615 C C . LEU A 1 82 ? -11.097 4.253 12.209 1.00 95.50 82 LEU A C 1
ATOM 617 O O . LEU A 1 82 ? -10.554 3.399 11.504 1.00 95.50 82 LEU A O 1
ATOM 621 N N . LEU A 1 83 ? -10.678 5.511 12.286 1.00 94.75 83 LEU A N 1
ATOM 622 C CA . LEU A 1 83 ? -9.599 6.048 11.464 1.00 94.75 83 LEU A CA 1
ATOM 623 C C . LEU A 1 83 ? -8.305 6.140 12.276 1.00 94.75 83 LEU A C 1
ATOM 625 O O . LEU A 1 83 ? -8.368 6.479 13.465 1.00 94.75 83 LEU A O 1
ATOM 629 N N . PRO A 1 84 ? -7.140 5.867 11.663 1.00 94.25 84 PRO A N 1
ATOM 630 C CA . PRO A 1 84 ? -5.862 6.083 12.321 1.00 94.25 84 PRO A CA 1
ATOM 631 C C . PRO A 1 84 ? -5.670 7.583 12.550 1.00 94.25 84 PRO A C 1
ATOM 633 O O . PRO A 1 84 ? -5.880 8.389 11.644 1.00 94.25 84 PRO A O 1
ATOM 636 N N . HIS A 1 85 ? -5.279 7.969 13.761 1.00 91.81 85 HIS A N 1
ATOM 637 C CA . HIS A 1 85 ? -5.024 9.379 14.080 1.00 91.81 85 HIS A CA 1
ATOM 638 C C . HIS A 1 85 ? -3.704 9.607 14.816 1.00 91.81 85 HIS A C 1
ATOM 640 O O . HIS A 1 85 ? -3.312 10.752 15.029 1.00 91.81 85 HIS A O 1
ATOM 646 N N . GLU A 1 86 ? -3.025 8.546 15.248 1.00 94.06 86 GLU A N 1
ATOM 647 C CA . GLU A 1 86 ? -1.758 8.667 15.956 1.00 94.06 86 GLU A CA 1
ATOM 648 C C . GLU A 1 86 ? -0.872 7.449 15.713 1.00 94.06 86 GLU A C 1
ATOM 650 O O . GLU A 1 86 ? -1.324 6.309 15.817 1.00 94.06 86 GLU A O 1
ATOM 655 N N . HIS A 1 87 ? 0.405 7.706 15.427 1.00 93.62 87 HIS A N 1
ATOM 656 C CA . HIS A 1 87 ? 1.438 6.696 15.226 1.00 93.62 87 HIS A CA 1
ATOM 657 C C . HIS A 1 87 ? 2.559 6.906 16.245 1.00 93.62 87 HIS A C 1
ATOM 659 O O . HIS A 1 87 ? 3.127 7.996 16.321 1.00 93.62 87 HIS A O 1
ATOM 665 N N . ARG A 1 88 ? 2.909 5.864 17.002 1.00 91.81 88 ARG A N 1
ATOM 666 C CA . ARG A 1 88 ? 4.013 5.886 17.971 1.00 91.81 88 ARG A CA 1
ATOM 667 C C . ARG A 1 88 ? 4.988 4.759 17.683 1.00 91.81 88 ARG A C 1
ATOM 669 O O . ARG A 1 88 ? 4.574 3.630 17.435 1.00 91.81 88 ARG A O 1
ATOM 676 N N . ARG A 1 89 ? 6.282 5.065 17.733 1.00 89.62 89 ARG A N 1
ATOM 677 C CA . ARG A 1 89 ? 7.334 4.049 17.683 1.00 89.62 89 ARG A CA 1
ATOM 678 C C . ARG A 1 89 ? 7.673 3.621 19.100 1.00 89.62 89 ARG A C 1
ATOM 680 O O . ARG A 1 89 ? 7.962 4.467 19.940 1.00 89.62 89 ARG A O 1
ATOM 687 N N . GLU A 1 90 ? 7.621 2.322 19.334 1.00 89.12 90 GLU A N 1
ATOM 688 C CA . GLU A 1 90 ? 8.033 1.703 20.587 1.00 89.12 90 GLU A CA 1
ATOM 689 C C . GLU A 1 90 ? 9.550 1.471 20.588 1.00 89.12 90 GLU A C 1
ATOM 691 O O . GLU A 1 90 ? 10.185 1.413 19.532 1.00 89.12 90 GLU A O 1
ATOM 696 N N . ALA A 1 91 ? 10.142 1.300 21.773 1.00 81.94 91 ALA A N 1
ATOM 697 C CA . ALA A 1 91 ? 11.588 1.101 21.925 1.00 81.94 91 ALA A CA 1
ATOM 698 C C . ALA A 1 91 ? 12.121 -0.135 21.169 1.00 81.94 91 ALA A C 1
ATOM 700 O O . ALA A 1 91 ? 13.261 -0.139 20.718 1.00 81.94 91 ALA A O 1
ATOM 701 N N . ASN A 1 92 ? 11.283 -1.159 20.982 1.00 77.75 92 ASN A N 1
ATOM 702 C CA . ASN A 1 92 ? 11.610 -2.373 20.226 1.00 77.75 92 ASN A CA 1
ATOM 703 C C . ASN A 1 92 ? 11.421 -2.223 18.700 1.00 77.75 92 ASN A C 1
ATOM 705 O O . ASN A 1 92 ? 11.433 -3.217 17.980 1.00 77.75 92 ASN A O 1
ATOM 709 N N . GLY A 1 93 ? 11.173 -1.008 18.200 1.00 79.62 93 GLY A N 1
ATOM 710 C CA . GLY A 1 93 ? 10.947 -0.737 16.778 1.00 79.62 93 GLY A CA 1
ATOM 711 C C . GLY A 1 93 ? 9.527 -1.026 16.278 1.00 79.62 93 GLY A C 1
ATOM 712 O O . GLY A 1 93 ? 9.227 -0.728 15.120 1.00 79.62 93 GLY A O 1
ATOM 713 N N . SER A 1 94 ? 8.635 -1.549 17.126 1.00 84.56 94 SER A N 1
ATOM 714 C CA . SER A 1 94 ? 7.221 -1.739 16.778 1.00 84.56 94 SER A CA 1
ATOM 715 C C . SER A 1 94 ? 6.522 -0.406 16.545 1.00 84.56 94 SER A C 1
ATOM 717 O O . SER A 1 94 ? 6.799 0.596 17.209 1.00 84.56 94 SER A O 1
ATOM 719 N N . LEU A 1 95 ? 5.584 -0.398 15.603 1.00 88.19 95 LEU A N 1
ATOM 720 C CA . LEU A 1 95 ? 4.729 0.743 15.321 1.00 88.19 95 LEU A CA 1
ATOM 721 C C . LEU A 1 95 ? 3.360 0.517 15.965 1.00 88.19 95 LEU A C 1
ATOM 723 O O . LEU A 1 95 ? 2.596 -0.350 15.544 1.00 88.19 95 LEU A O 1
ATOM 727 N N . ARG A 1 96 ? 3.028 1.327 16.971 1.00 92.50 96 ARG A N 1
ATOM 728 C CA . ARG A 1 96 ? 1.674 1.408 17.518 1.00 92.50 96 ARG A CA 1
ATOM 729 C C . ARG A 1 96 ? 0.871 2.421 16.712 1.00 92.50 96 ARG A C 1
ATOM 731 O O . ARG A 1 96 ? 1.205 3.605 16.694 1.00 92.50 96 ARG A O 1
ATOM 738 N N . VAL A 1 97 ? -0.212 1.964 16.098 1.00 93.06 97 VAL A N 1
ATOM 739 C CA . VAL A 1 97 ? -1.196 2.811 15.418 1.00 93.06 97 VAL A CA 1
ATOM 740 C C . VAL A 1 97 ? -2.451 2.878 16.279 1.00 93.06 97 VAL A C 1
ATOM 742 O O . VAL A 1 97 ? -3.039 1.846 16.603 1.00 93.06 97 VAL A O 1
ATOM 745 N N . VAL A 1 98 ? -2.858 4.085 16.669 1.00 93.69 98 VAL A N 1
ATOM 746 C CA . VAL A 1 98 ? -4.091 4.321 17.427 1.00 93.69 98 VAL A CA 1
ATOM 747 C C . VAL A 1 98 ? -5.194 4.749 16.470 1.00 93.69 98 VAL A C 1
ATOM 749 O O . VAL A 1 98 ? -5.074 5.744 15.748 1.00 93.69 98 VAL A O 1
ATOM 752 N N . TYR A 1 99 ? -6.280 3.987 16.497 1.00 94.31 99 TYR A N 1
ATOM 753 C CA . TYR A 1 99 ? -7.489 4.215 15.726 1.00 94.31 99 TYR A CA 1
ATOM 754 C C . TYR A 1 99 ? -8.576 4.787 16.621 1.00 94.31 99 TYR A C 1
ATOM 756 O O . TYR A 1 99 ? -8.818 4.266 17.711 1.00 94.31 99 TYR A O 1
ATOM 764 N N . GLY A 1 100 ? -9.256 5.826 16.147 1.00 93.06 100 GLY A N 1
ATOM 765 C CA . GLY A 1 100 ? -10.339 6.486 16.867 1.00 93.06 100 GLY A CA 1
ATOM 766 C C . GLY A 1 100 ? -11.661 6.408 16.116 1.00 93.06 100 GLY A C 1
ATOM 767 O O . GLY A 1 100 ? -11.721 6.633 14.907 1.00 93.06 100 GLY A O 1
ATOM 768 N N . ALA A 1 101 ? -12.735 6.112 16.845 1.00 93.50 101 ALA A N 1
ATOM 769 C CA . ALA A 1 101 ? -14.098 6.212 16.336 1.00 93.50 101 ALA A CA 1
ATOM 770 C C . ALA A 1 101 ? -14.581 7.671 16.292 1.00 93.50 101 ALA A C 1
ATOM 772 O O . ALA A 1 101 ? -14.203 8.497 17.124 1.00 93.50 101 ALA A O 1
ATOM 773 N N . SER A 1 102 ? -15.510 7.979 15.388 1.00 90.62 102 SER A N 1
ATOM 774 C CA . SER A 1 102 ? -16.243 9.247 15.439 1.00 90.62 102 SER A CA 1
ATOM 775 C C . SER A 1 102 ? -17.208 9.268 16.626 1.00 90.62 102 SER A C 1
ATOM 777 O O . SER A 1 102 ? -18.044 8.375 16.777 1.00 90.62 102 SER A O 1
ATOM 779 N N . ILE A 1 103 ? -17.165 10.326 17.442 1.00 87.75 103 ILE A N 1
ATOM 780 C CA . ILE A 1 103 ? -18.114 10.499 18.554 1.00 87.75 103 ILE A CA 1
ATOM 781 C C . ILE A 1 103 ? -19.571 10.562 18.069 1.00 87.75 103 ILE A C 1
ATOM 783 O O . ILE A 1 103 ? -20.474 10.116 18.775 1.00 87.75 103 ILE A O 1
ATOM 787 N N . ARG A 1 104 ? -19.799 11.049 16.840 1.00 90.06 104 ARG A N 1
ATOM 788 C CA . ARG A 1 104 ? -21.129 11.106 16.211 1.00 90.06 104 ARG A CA 1
ATOM 789 C C . ARG A 1 104 ? -21.689 9.712 15.927 1.00 90.06 104 ARG A C 1
ATOM 791 O O . ARG A 1 104 ? -22.894 9.530 16.015 1.00 90.06 104 ARG A O 1
ATOM 798 N N . SER A 1 105 ? -20.822 8.742 15.641 1.00 91.00 105 SER A N 1
ATOM 799 C CA . SER A 1 105 ? -21.199 7.336 15.461 1.00 91.00 105 SER A CA 1
ATOM 800 C C . SER A 1 105 ? -21.377 6.624 16.801 1.00 91.00 105 SER A C 1
ATOM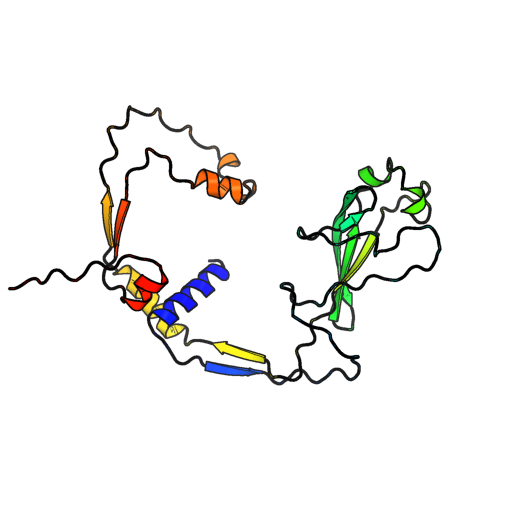 802 O O . SER A 1 105 ? -22.266 5.794 16.945 1.00 91.00 105 SER A O 1
ATOM 804 N N . CYS A 1 106 ? -20.562 6.963 17.804 1.00 89.56 106 CYS A N 1
ATOM 805 C CA . CYS A 1 106 ? -20.614 6.316 19.117 1.00 89.56 106 CYS A CA 1
ATOM 806 C C . CYS A 1 106 ? -21.831 6.727 19.953 1.00 89.56 106 CYS A C 1
ATOM 808 O O . CYS A 1 106 ? -22.410 5.872 20.615 1.00 89.56 106 CYS A O 1
ATOM 810 N N . ARG A 1 107 ? -22.216 8.013 19.956 1.00 89.12 107 ARG A N 1
ATOM 811 C CA . ARG A 1 107 ? -23.301 8.522 20.817 1.00 89.12 107 ARG A CA 1
ATOM 812 C C . ARG A 1 107 ? -24.648 7.804 20.630 1.00 89.12 107 ARG A C 1
ATOM 814 O O . ARG A 1 107 ? -25.203 7.425 21.658 1.00 89.12 107 ARG A O 1
ATOM 821 N N . PRO A 1 108 ? -25.154 7.598 19.397 1.00 90.50 108 PRO A N 1
ATOM 822 C CA . PRO A 1 108 ? -26.423 6.906 19.160 1.00 90.50 108 PRO A CA 1
ATOM 823 C C . PRO A 1 108 ? -26.284 5.376 19.069 1.00 90.50 108 PRO A C 1
ATOM 825 O O . PRO A 1 108 ? -27.265 4.693 18.795 1.00 90.50 108 PRO A O 1
ATOM 828 N N . CYS A 1 109 ? -25.080 4.819 19.230 1.00 90.50 109 CYS A N 1
ATOM 829 C CA . CYS A 1 109 ? -24.842 3.399 18.989 1.00 90.50 109 CYS A CA 1
ATOM 830 C C . CYS A 1 109 ? -25.516 2.525 20.067 1.00 90.50 109 CYS A C 1
ATOM 832 O O . CYS A 1 109 ? -25.227 2.711 21.251 1.00 90.50 109 CYS A O 1
ATOM 834 N N . PRO A 1 110 ? -26.327 1.514 19.697 1.00 90.75 110 PRO A N 1
ATOM 835 C CA . PRO A 1 110 ? -26.972 0.625 20.671 1.00 90.75 110 PRO A CA 1
ATOM 836 C C . PRO A 1 110 ? -25.961 -0.251 21.426 1.00 90.75 110 PRO A C 1
ATOM 838 O O . PRO A 1 110 ? -26.208 -0.681 22.546 1.00 90.75 110 PRO A O 1
ATOM 841 N N . LEU A 1 111 ? -24.781 -0.473 20.839 1.00 90.69 111 LEU A N 1
ATOM 842 C CA . LEU A 1 111 ? -23.695 -1.249 21.434 1.00 90.69 111 LEU A CA 1
ATOM 843 C C . LEU A 1 111 ? -22.758 -0.403 22.317 1.00 90.69 111 LEU A C 1
ATOM 845 O O . LEU A 1 111 ? -21.711 -0.887 22.753 1.00 90.69 111 LEU A O 1
ATOM 849 N N . ARG A 1 112 ? -23.092 0.871 22.574 1.00 88.38 112 ARG A N 1
ATOM 850 C CA . ARG A 1 112 ? -22.220 1.824 23.281 1.00 88.38 112 ARG A CA 1
ATOM 851 C C . ARG A 1 112 ? -21.813 1.345 24.673 1.00 88.38 112 ARG A C 1
ATOM 853 O O . ARG A 1 112 ? -20.643 1.482 25.015 1.00 88.38 112 ARG A O 1
ATOM 860 N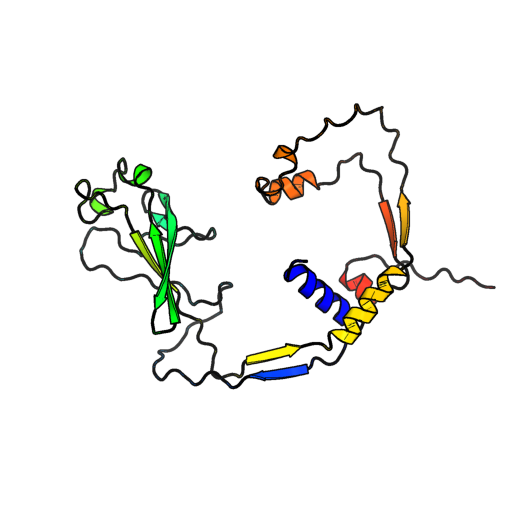 N . GLU A 1 113 ? -22.724 0.749 25.438 1.00 85.50 113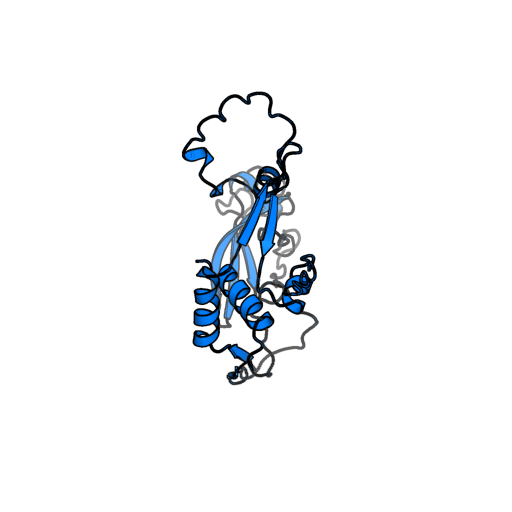 GLU A N 1
ATOM 861 C CA . GLU A 1 113 ? -22.447 0.265 26.802 1.00 85.50 113 GLU A CA 1
ATOM 862 C C . GLU A 1 113 ? -21.427 -0.887 26.824 1.00 85.50 113 GLU A C 1
ATOM 864 O O . GLU A 1 113 ? -20.523 -0.929 27.661 1.00 85.50 113 GLU A O 1
ATOM 869 N N . GLN A 1 114 ? -21.500 -1.785 25.838 1.00 86.56 114 GLN A N 1
ATOM 870 C CA . GLN A 1 114 ? -20.539 -2.880 25.664 1.00 86.56 114 GLN A CA 1
ATOM 871 C C . GLN A 1 114 ? -19.205 -2.384 25.076 1.00 86.56 114 GLN A C 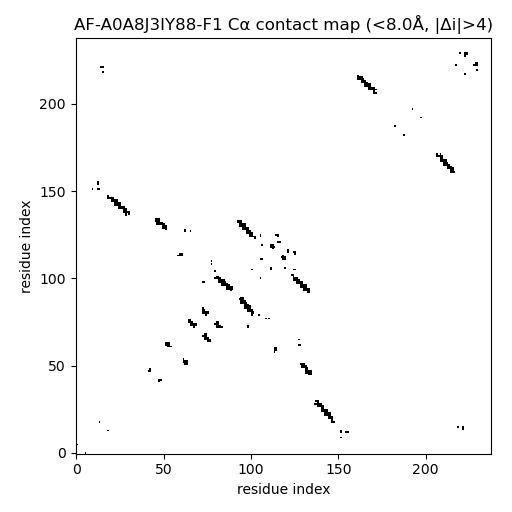1
ATOM 873 O O . GLN A 1 114 ? -18.138 -2.928 25.373 1.00 86.56 114 GLN A O 1
ATOM 878 N N . CYS A 1 115 ? -19.253 -1.332 24.253 1.00 87.00 115 CYS A N 1
ATOM 879 C CA . CYS A 1 115 ? -18.113 -0.799 23.512 1.00 87.00 115 CYS A CA 1
ATOM 880 C C . CYS A 1 115 ? -17.284 0.236 24.289 1.00 87.00 115 CYS A C 1
ATOM 882 O O . CYS A 1 115 ? -16.064 0.268 24.139 1.00 87.00 115 CYS A O 1
ATOM 884 N N . GLN A 1 116 ? -17.881 1.120 25.083 1.00 84.25 116 GLN A N 1
ATOM 885 C CA . GLN A 1 116 ? -17.163 2.170 25.815 1.00 84.25 116 GLN A CA 1
ATOM 886 C C . GLN A 1 116 ? -17.013 1.788 27.285 1.00 84.25 116 GLN A C 1
ATOM 888 O O . GLN A 1 116 ? -17.969 1.344 27.911 1.00 84.25 116 GLN A O 1
ATOM 893 N N . TRP A 1 117 ? -15.818 1.986 27.854 1.00 75.00 117 TRP A N 1
ATOM 894 C CA . TRP A 1 117 ? -15.509 1.574 29.231 1.00 75.00 117 TRP A CA 1
ATOM 895 C C . TRP A 1 117 ? -16.525 2.116 30.252 1.00 75.00 117 TRP A C 1
ATOM 897 O O . TRP A 1 117 ? -17.112 1.337 30.999 1.00 75.00 117 TRP A O 1
ATOM 907 N N . ASN A 1 118 ? -16.830 3.417 30.186 1.00 77.25 118 ASN A N 1
ATOM 908 C CA . ASN A 1 118 ? -17.870 4.055 31.005 1.00 77.25 118 ASN A CA 1
ATOM 909 C C . ASN A 1 118 ? -19.162 4.344 30.217 1.00 77.25 118 ASN A C 1
ATOM 911 O O . ASN A 1 118 ? -19.903 5.246 30.593 1.00 77.25 118 ASN A O 1
ATOM 915 N N . GLY A 1 119 ? -19.412 3.637 29.108 1.00 76.19 119 GLY A N 1
ATOM 916 C CA . GLY A 1 119 ? -20.665 3.750 28.357 1.00 76.19 119 GLY A CA 1
ATOM 917 C C . GLY A 1 119 ? -21.034 5.189 27.992 1.00 76.19 119 GLY A C 1
ATOM 918 O O . GLY A 1 119 ? -20.223 5.942 27.450 1.00 76.19 119 GLY A O 1
ATOM 919 N N . SER A 1 120 ? -22.260 5.592 28.317 1.00 74.44 120 SER A N 1
ATOM 920 C CA . SER A 1 120 ? -22.730 6.962 28.089 1.00 74.44 120 SER A CA 1
ATOM 921 C C . SER A 1 120 ? -22.004 8.051 28.898 1.00 74.44 120 SER A C 1
ATOM 923 O O . SER A 1 120 ? -21.958 9.192 28.435 1.00 74.44 120 SER A O 1
ATOM 925 N N . ALA A 1 121 ? -21.370 7.703 30.024 1.00 74.88 121 ALA A N 1
ATOM 926 C CA . ALA A 1 121 ? -20.701 8.632 30.940 1.00 74.88 121 ALA A CA 1
ATOM 927 C C . ALA A 1 121 ? -19.278 9.042 30.510 1.00 74.88 121 ALA A C 1
ATOM 929 O O . ALA A 1 121 ? -18.643 9.852 31.183 1.00 74.88 121 ALA A O 1
ATOM 930 N N . THR A 1 122 ? -18.739 8.488 29.415 1.00 73.94 122 THR A N 1
ATOM 931 C CA . THR A 1 122 ? -17.456 8.948 28.864 1.00 73.94 122 THR A CA 1
ATOM 932 C C . THR A 1 122 ? -17.634 9.909 27.694 1.00 73.94 122 THR A C 1
ATOM 934 O O . THR A 1 122 ? -18.342 9.621 26.727 1.00 73.94 122 THR A O 1
ATOM 937 N N . ASP A 1 123 ? -16.895 11.017 27.749 1.00 73.25 123 ASP A N 1
ATOM 938 C CA . ASP A 1 123 ? -16.687 11.921 26.613 1.00 73.25 123 ASP A CA 1
ATOM 939 C C . ASP A 1 123 ? -15.634 11.400 25.629 1.00 73.25 123 ASP A C 1
ATOM 941 O O . ASP A 1 123 ? -15.471 11.932 24.528 1.00 73.25 123 ASP A O 1
ATOM 945 N N . LYS A 1 124 ? -14.904 10.343 26.005 1.00 78.62 124 LYS A N 1
ATOM 946 C CA . LYS A 1 124 ? -13.861 9.769 25.162 1.00 78.62 124 LYS A CA 1
ATOM 947 C C . LYS A 1 124 ? -14.480 8.833 24.131 1.00 78.62 124 LYS A C 1
ATOM 949 O O . LYS A 1 124 ? -15.264 7.933 24.431 1.00 78.62 124 LYS A O 1
ATOM 954 N N . LEU A 1 125 ? -14.088 9.039 22.882 1.00 82.81 125 LEU A N 1
ATOM 955 C CA . LEU A 1 125 ? -14.380 8.123 21.788 1.00 82.81 125 LEU A CA 1
ATOM 956 C C . LEU A 1 125 ? -13.690 6.767 22.003 1.00 82.81 125 LEU A C 1
ATOM 958 O O . LEU A 1 125 ? -12.695 6.662 22.721 1.00 82.81 125 LEU A O 1
ATOM 962 N N . ARG A 1 126 ? -14.220 5.711 21.374 1.00 90.00 126 ARG A N 1
ATOM 963 C CA . ARG A 1 126 ? -13.567 4.398 21.402 1.00 90.00 126 ARG A CA 1
ATOM 964 C C . ARG A 1 126 ? -12.242 4.498 20.653 1.00 90.00 126 ARG A C 1
ATOM 966 O O . ARG A 1 126 ? -12.231 4.866 19.479 1.00 90.00 126 ARG A O 1
ATOM 973 N N . GLN A 1 127 ? -11.164 4.141 21.341 1.00 90.94 127 GLN A N 1
ATOM 974 C CA . GLN A 1 127 ? -9.840 3.997 20.757 1.00 90.94 127 GLN A CA 1
ATOM 975 C C . GLN A 1 127 ? -9.415 2.535 20.774 1.00 90.94 127 GLN A C 1
ATOM 977 O O . GLN A 1 127 ? -9.692 1.810 21.732 1.00 90.94 127 GLN A O 1
ATOM 982 N N . VAL A 1 128 ? -8.743 2.116 19.709 1.00 91.25 128 VAL A N 1
ATOM 983 C CA . VAL A 1 128 ? -8.157 0.781 19.578 1.00 91.25 128 VAL A CA 1
ATOM 984 C C . VAL A 1 128 ? -6.730 0.950 19.086 1.00 91.25 128 VAL A C 1
ATOM 986 O O . VAL A 1 128 ? -6.477 1.684 18.134 1.00 91.25 128 VAL A O 1
ATOM 989 N N . SER A 1 129 ? -5.783 0.310 19.766 1.00 90.62 129 SER A N 1
ATOM 990 C CA . SER A 1 129 ? -4.386 0.282 19.337 1.00 90.62 129 SER A CA 1
ATOM 991 C C . SER A 1 129 ? -4.111 -1.001 18.571 1.00 90.62 129 SER A C 1
ATOM 993 O O . SER A 1 129 ? -4.432 -2.086 19.052 1.00 90.62 129 SER A O 1
ATOM 995 N N . VAL A 1 130 ? -3.474 -0.863 17.416 1.00 90.38 130 VAL A N 1
ATOM 996 C CA . VAL A 1 130 ? -2.905 -1.967 16.649 1.00 90.38 130 VAL A CA 1
ATOM 997 C C . VAL A 1 130 ? -1.393 -1.880 16.756 1.00 90.38 130 VAL A C 1
ATOM 999 O O . VAL A 1 130 ? -0.827 -0.805 16.544 1.00 90.38 130 VAL A O 1
ATOM 1002 N N . LEU A 1 131 ? -0.744 -2.996 17.087 1.00 88.88 131 LEU A N 1
ATOM 1003 C CA . LEU A 1 131 ? 0.710 -3.072 17.119 1.00 88.88 131 LEU A CA 1
ATOM 1004 C C . LEU A 1 131 ? 1.221 -3.798 15.873 1.00 88.88 131 LEU A C 1
ATOM 1006 O O . LEU A 1 131 ? 0.883 -4.958 15.634 1.00 88.88 131 LEU A O 1
ATOM 1010 N N . LEU A 1 132 ? 2.031 -3.097 15.089 1.00 84.62 132 LEU A N 1
ATOM 1011 C CA . LEU A 1 132 ? 2.709 -3.616 13.912 1.00 84.62 132 LEU A CA 1
ATOM 1012 C C . LEU A 1 132 ? 4.168 -3.875 14.284 1.00 84.62 132 LEU A C 1
ATOM 1014 O O . LEU A 1 132 ? 4.934 -2.937 14.517 1.00 84.62 132 LEU A O 1
ATOM 1018 N N . HIS A 1 133 ? 4.547 -5.145 14.361 1.00 80.38 133 HIS A N 1
ATOM 1019 C CA . HIS A 1 133 ? 5.926 -5.529 14.652 1.00 80.38 133 HIS A CA 1
ATOM 1020 C C . HIS A 1 133 ? 6.757 -5.471 13.369 1.00 80.38 133 HIS A C 1
ATOM 1022 O O . HIS A 1 133 ? 6.267 -5.918 12.324 1.00 80.38 133 HIS A O 1
ATOM 1028 N N . PRO A 1 134 ? 7.974 -4.901 13.403 1.00 71.88 134 PRO A N 1
ATOM 1029 C CA . PRO A 1 134 ? 8.861 -4.935 12.249 1.00 71.88 134 PRO A CA 1
ATOM 1030 C C . PRO A 1 134 ? 9.067 -6.388 11.819 1.00 71.88 134 PRO A C 1
ATOM 1032 O O . PRO A 1 134 ? 9.152 -7.279 12.664 1.00 71.88 134 PRO A O 1
ATOM 1035 N N . LEU A 1 135 ? 9.118 -6.638 10.510 1.00 68.88 135 LEU A N 1
ATOM 1036 C CA . LEU A 1 135 ? 9.484 -7.966 10.028 1.00 68.88 135 LEU A CA 1
ATOM 1037 C C . LEU A 1 135 ? 10.887 -8.304 10.532 1.00 68.88 135 LEU A C 1
ATOM 1039 O O . LEU A 1 135 ? 11.816 -7.514 10.344 1.00 68.88 135 LEU A O 1
ATOM 1043 N N . ALA A 1 136 ? 11.033 -9.486 11.127 1.00 65.94 136 ALA A N 1
ATOM 1044 C CA . ALA A 1 136 ? 12.338 -10.069 11.363 1.00 65.94 136 ALA A CA 1
ATOM 1045 C C . ALA A 1 136 ? 12.996 -10.285 9.994 1.00 65.94 136 ALA A C 1
ATOM 1047 O O . ALA A 1 136 ? 12.651 -11.196 9.238 1.00 65.94 136 ALA A O 1
ATOM 1048 N N . VAL A 1 137 ? 13.911 -9.388 9.632 1.00 62.91 137 VAL A N 1
ATOM 1049 C CA . VAL A 1 137 ? 14.838 -9.646 8.537 1.00 62.91 137 VAL A CA 1
ATOM 1050 C C . VAL A 1 137 ? 15.755 -10.734 9.075 1.00 62.91 137 VAL A C 1
ATOM 1052 O O . VAL A 1 137 ? 16.459 -10.501 10.056 1.00 62.91 137 VAL A O 1
ATOM 1055 N N . GLY A 1 138 ? 15.668 -11.940 8.510 1.00 64.06 138 GLY A N 1
ATOM 1056 C CA . GLY A 1 138 ? 16.487 -13.067 8.952 1.00 64.06 138 GLY A CA 1
ATOM 1057 C C . GLY A 1 138 ? 17.982 -12.733 8.932 1.00 64.06 138 GLY A C 1
ATOM 1058 O O . GLY A 1 138 ? 18.406 -11.724 8.375 1.00 64.06 138 GLY A O 1
ATOM 1059 N N . SER A 1 139 ? 18.811 -13.623 9.473 1.00 64.88 139 SER A N 1
ATOM 1060 C CA . SER A 1 139 ? 20.274 -13.454 9.541 1.00 64.88 139 SER A CA 1
ATOM 1061 C C . SER A 1 139 ? 20.980 -13.395 8.178 1.00 64.88 139 SER A C 1
ATOM 1063 O O . SER A 1 139 ? 22.203 -13.297 8.116 1.00 64.88 139 SER A O 1
ATOM 1065 N N . SER A 1 140 ? 20.230 -13.478 7.079 1.00 63.41 140 SER A N 1
ATOM 1066 C CA . SER A 1 140 ? 20.765 -13.301 5.737 1.00 63.41 140 SER A CA 1
ATOM 1067 C C . SER A 1 140 ? 21.102 -11.830 5.491 1.00 63.41 140 SER A C 1
ATOM 1069 O O . SER A 1 140 ? 20.334 -10.943 5.873 1.00 63.41 140 SER A O 1
ATOM 1071 N N . PRO A 1 141 ? 22.229 -11.545 4.828 1.00 62.53 141 PRO A N 1
ATOM 1072 C CA . PRO A 1 141 ? 22.602 -10.180 4.511 1.00 62.53 141 PRO A CA 1
ATOM 1073 C C . PRO A 1 141 ? 21.576 -9.537 3.573 1.00 62.53 141 PRO A C 1
ATOM 1075 O O . PRO A 1 141 ? 21.065 -10.161 2.637 1.00 62.53 141 PRO A O 1
ATOM 1078 N N . LEU A 1 142 ? 21.292 -8.255 3.801 1.00 67.50 142 LEU A N 1
ATOM 1079 C CA . LEU A 1 142 ? 20.491 -7.473 2.868 1.00 67.50 142 LEU A CA 1
ATOM 1080 C C . LEU A 1 142 ? 21.334 -7.192 1.622 1.00 67.50 142 LEU A C 1
ATOM 1082 O O . LEU A 1 142 ? 22.375 -6.540 1.687 1.00 67.50 142 LEU A O 1
ATOM 1086 N N . LEU A 1 143 ? 20.871 -7.672 0.470 1.00 69.88 143 LEU A N 1
ATOM 1087 C CA . LEU A 1 143 ? 21.537 -7.430 -0.805 1.00 69.88 143 LEU A CA 1
ATOM 1088 C C . LEU A 1 143 ? 20.960 -6.180 -1.461 1.00 69.88 143 LEU A C 1
ATOM 1090 O O . LEU A 1 143 ? 19.810 -6.164 -1.905 1.00 69.88 143 LEU A O 1
ATOM 1094 N N . TRP A 1 144 ? 21.777 -5.138 -1.578 1.00 71.62 144 TRP A N 1
ATOM 1095 C CA . TRP A 1 144 ? 21.436 -3.977 -2.385 1.00 71.62 144 TRP A CA 1
ATOM 1096 C C . TRP A 1 144 ? 21.981 -4.148 -3.792 1.00 71.62 144 TRP A C 1
ATOM 1098 O O . TRP A 1 144 ? 23.184 -4.296 -3.999 1.00 71.62 144 TRP A O 1
ATOM 1108 N N . ARG A 1 145 ? 21.083 -4.098 -4.767 1.00 69.75 145 ARG A N 1
ATOM 1109 C CA . ARG A 1 145 ? 21.407 -4.212 -6.184 1.00 69.75 145 ARG A CA 1
ATOM 1110 C C . ARG A 1 145 ? 21.333 -2.838 -6.836 1.00 69.75 145 ARG A C 1
ATOM 1112 O O . ARG A 1 145 ? 20.273 -2.213 -6.827 1.00 69.75 145 ARG A O 1
ATOM 1119 N N . ASP A 1 146 ? 22.441 -2.360 -7.394 1.00 72.38 146 ASP A N 1
ATOM 1120 C CA . ASP A 1 146 ? 22.496 -1.092 -8.117 1.00 72.38 146 ASP A CA 1
ATOM 1121 C C . ASP A 1 146 ? 23.063 -1.231 -9.537 1.00 72.38 146 ASP A C 1
ATOM 1123 O O . ASP A 1 146 ? 23.989 -1.988 -9.815 1.00 72.38 146 ASP A O 1
ATOM 1127 N N . TRP A 1 147 ? 22.478 -0.467 -10.462 1.00 71.81 147 TRP A N 1
ATOM 1128 C CA . TRP A 1 147 ? 22.963 -0.317 -11.835 1.00 71.81 147 TRP A CA 1
ATOM 1129 C C . TRP A 1 147 ? 23.826 0.941 -11.969 1.00 71.81 147 TRP A C 1
ATOM 1131 O O . TRP A 1 147 ? 23.584 1.955 -11.298 1.00 71.81 147 TRP A O 1
ATOM 1141 N N . HIS A 1 148 ? 24.771 0.945 -12.914 1.00 67.62 148 HIS A N 1
ATOM 1142 C CA . HIS A 1 148 ? 25.541 2.139 -13.266 1.00 67.62 148 HIS A CA 1
ATOM 1143 C C . HIS A 1 148 ? 24.651 3.216 -13.919 1.00 67.62 148 HIS A C 1
ATOM 1145 O O . HIS A 1 148 ? 24.555 3.374 -15.138 1.00 67.62 148 HIS A O 1
ATOM 1151 N N . ARG A 1 149 ? 24.039 4.056 -13.074 1.00 65.19 149 ARG A N 1
ATOM 1152 C CA . ARG A 1 149 ? 23.061 5.098 -13.456 1.00 65.19 149 ARG A CA 1
ATOM 1153 C C . ARG A 1 149 ? 23.522 6.026 -14.587 1.00 65.19 149 ARG A C 1
ATOM 1155 O O . ARG A 1 149 ? 22.697 6.550 -15.334 1.00 65.19 149 ARG A O 1
ATOM 1162 N N . ARG A 1 150 ? 24.834 6.273 -14.711 1.00 67.00 150 ARG A N 1
ATOM 1163 C CA . ARG A 1 150 ? 25.403 7.186 -15.720 1.00 67.00 150 ARG A CA 1
ATOM 1164 C C . ARG A 1 150 ? 25.255 6.657 -17.147 1.00 67.00 150 ARG A C 1
ATOM 1166 O O . ARG A 1 150 ? 25.032 7.460 -18.053 1.00 67.00 150 ARG A O 1
ATOM 1173 N N . HIS A 1 151 ? 25.369 5.348 -17.357 1.00 66.44 151 HIS A N 1
ATOM 1174 C CA . HIS A 1 151 ? 25.236 4.750 -18.684 1.00 66.44 151 HIS A CA 1
ATOM 1175 C C . HIS A 1 151 ? 23.774 4.788 -19.149 1.00 66.44 151 HIS A C 1
ATOM 1177 O O . HIS A 1 151 ? 23.464 5.417 -20.164 1.00 66.44 151 HIS A O 1
ATOM 1183 N N . GLN A 1 152 ? 22.860 4.272 -18.323 1.00 63.72 152 GLN A N 1
ATOM 1184 C CA . GLN A 1 152 ? 21.424 4.260 -18.617 1.00 63.72 152 GLN A CA 1
ATOM 1185 C C . GLN A 1 152 ? 20.840 5.667 -18.813 1.00 63.72 152 GLN A C 1
ATOM 1187 O O . GLN A 1 152 ? 20.057 5.885 -19.738 1.00 63.72 152 GLN A O 1
ATOM 1192 N N . ARG A 1 153 ? 21.261 6.663 -18.017 1.00 65.25 153 ARG A N 1
ATOM 1193 C CA . ARG A 1 153 ? 20.822 8.058 -18.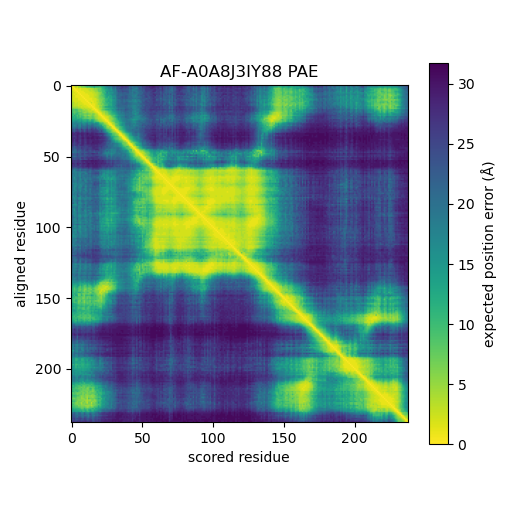204 1.00 65.25 153 ARG A CA 1
ATOM 1194 C C . ARG A 1 153 ? 21.251 8.620 -19.563 1.00 65.25 153 ARG A C 1
ATOM 1196 O O . ARG A 1 153 ? 20.458 9.305 -20.201 1.00 65.25 153 ARG A O 1
ATOM 1203 N N . ARG A 1 154 ? 22.477 8.339 -20.021 1.00 66.38 154 ARG A N 1
ATOM 1204 C CA . ARG A 1 154 ? 22.961 8.786 -21.342 1.00 66.38 154 ARG A CA 1
ATOM 1205 C C . ARG A 1 154 ? 22.242 8.075 -22.488 1.00 66.38 154 ARG A C 1
ATOM 1207 O O . ARG A 1 154 ? 21.899 8.727 -23.471 1.00 66.38 154 ARG A O 1
ATOM 1214 N N . ALA A 1 155 ? 21.955 6.784 -22.334 1.00 63.69 155 ALA A N 1
ATOM 1215 C CA . ALA A 1 155 ? 21.150 6.027 -23.290 1.00 63.69 155 ALA A CA 1
ATOM 1216 C C . ALA A 1 155 ? 19.713 6.573 -23.383 1.00 63.69 155 ALA A C 1
ATOM 1218 O O . ALA A 1 155 ? 19.241 6.867 -24.477 1.00 63.69 155 ALA A O 1
ATOM 1219 N N . CYS A 1 156 ? 19.057 6.826 -22.244 1.00 61.28 156 CYS A N 1
ATOM 1220 C CA . CYS A 1 156 ? 17.721 7.429 -22.209 1.00 61.28 156 CYS A CA 1
ATOM 1221 C C . CYS A 1 156 ? 17.705 8.837 -22.805 1.00 61.28 156 CYS A C 1
ATOM 1223 O O . CYS A 1 156 ? 16.756 9.192 -23.495 1.00 61.28 156 CYS A O 1
ATOM 1225 N N . LEU A 1 157 ? 18.753 9.640 -22.571 1.00 58.84 157 LEU A N 1
ATOM 1226 C CA . LEU A 1 157 ? 18.858 10.947 -23.209 1.00 58.84 157 LEU A CA 1
ATOM 1227 C C . LEU A 1 157 ? 18.844 10.788 -24.723 1.00 58.84 157 LEU A C 1
ATOM 1229 O O . LEU A 1 157 ? 18.075 11.500 -25.340 1.00 58.84 157 LEU A O 1
ATOM 1233 N N . ARG A 1 158 ? 19.565 9.831 -25.326 1.00 59.78 158 ARG A N 1
ATOM 1234 C CA . ARG A 1 158 ? 19.565 9.595 -26.787 1.00 59.78 158 ARG A CA 1
ATOM 1235 C C . ARG A 1 158 ? 18.191 9.277 -27.397 1.00 59.78 158 ARG A C 1
ATOM 1237 O O . ARG A 1 158 ? 18.040 9.486 -28.598 1.00 59.78 158 ARG A O 1
ATOM 1244 N N . LEU A 1 159 ? 17.190 8.881 -26.605 1.00 62.97 159 LEU A N 1
ATOM 1245 C CA . LEU A 1 159 ? 15.819 8.659 -27.086 1.00 62.97 159 LEU A CA 1
ATOM 1246 C C . LEU A 1 159 ? 15.167 9.930 -27.662 1.00 62.97 159 LEU A C 1
ATOM 1248 O O . LEU A 1 159 ? 14.250 9.814 -28.461 1.00 62.97 159 LEU A O 1
ATOM 1252 N N . HIS A 1 160 ? 15.667 11.139 -27.359 1.00 59.62 160 HIS A N 1
ATOM 1253 C CA . HIS A 1 160 ? 15.207 12.369 -28.037 1.00 59.62 160 HIS A CA 1
ATOM 1254 C C . HIS A 1 160 ? 15.424 12.354 -29.559 1.00 59.62 160 HIS A C 1
ATOM 1256 O O . HIS A 1 160 ? 14.799 13.132 -30.270 1.00 59.62 160 HIS A O 1
ATOM 1262 N N . ARG A 1 161 ? 16.325 11.496 -30.059 1.00 64.94 161 ARG A N 1
ATOM 1263 C CA . ARG A 1 161 ? 16.590 11.308 -31.494 1.00 64.94 161 ARG A CA 1
ATOM 1264 C C . ARG A 1 161 ? 15.844 10.109 -32.073 1.00 64.94 161 ARG A C 1
ATOM 1266 O O . ARG A 1 161 ? 16.140 9.691 -33.188 1.00 64.94 161 ARG A O 1
ATOM 1273 N N . GLN A 1 162 ? 14.933 9.511 -31.309 1.00 72.56 162 GLN A N 1
ATOM 1274 C CA . GLN A 1 162 ? 14.147 8.388 -31.782 1.00 72.56 162 GLN A CA 1
ATOM 1275 C C . GLN A 1 162 ? 13.182 8.863 -32.869 1.00 72.56 162 GLN A C 1
ATOM 1277 O O . GLN A 1 162 ? 12.413 9.802 -32.670 1.00 72.56 162 GLN A O 1
ATOM 1282 N N . ARG A 1 163 ? 13.218 8.193 -34.021 1.00 79.38 163 ARG A N 1
ATOM 1283 C CA . ARG A 1 163 ? 12.224 8.394 -35.071 1.00 79.38 163 ARG A CA 1
ATOM 1284 C C . ARG A 1 163 ? 10.919 7.732 -34.638 1.00 79.38 163 ARG A C 1
ATOM 1286 O O . ARG A 1 163 ? 10.891 6.537 -34.337 1.00 79.38 163 ARG A O 1
ATOM 1293 N N . LEU A 1 164 ? 9.864 8.534 -34.621 1.00 79.50 164 LEU A N 1
ATOM 1294 C CA . LEU A 1 164 ? 8.488 8.120 -34.402 1.00 79.50 164 LEU A CA 1
ATOM 1295 C C . LEU A 1 164 ? 7.686 8.536 -35.628 1.00 79.50 164 LEU A C 1
ATOM 1297 O O . LEU A 1 164 ? 7.670 9.715 -35.978 1.00 79.50 164 LEU A O 1
ATOM 1301 N N . GLU A 1 165 ? 7.004 7.585 -36.248 1.00 84.62 165 GLU A N 1
ATOM 1302 C CA . GLU A 1 165 ? 5.970 7.895 -37.231 1.00 84.62 165 GLU A CA 1
ATOM 1303 C C . GLU A 1 165 ? 4.601 7.710 -36.600 1.00 84.62 165 GLU A C 1
ATOM 1305 O O . GLU A 1 165 ? 4.337 6.710 -35.929 1.00 84.62 165 GLU A O 1
ATOM 1310 N N . VAL A 1 166 ? 3.732 8.691 -36.822 1.00 82.12 166 VAL A N 1
ATOM 1311 C CA . VAL A 1 166 ? 2.352 8.675 -36.351 1.00 82.12 166 VAL A CA 1
ATOM 1312 C C . VAL A 1 166 ? 1.458 8.695 -37.577 1.00 82.12 166 VAL A C 1
ATOM 1314 O O . VAL A 1 166 ? 1.454 9.664 -38.333 1.00 82.12 166 VAL A O 1
ATOM 1317 N N . GLN A 1 167 ? 0.716 7.615 -37.777 1.00 82.00 167 GLN A N 1
ATOM 1318 C CA . GLN A 1 167 ? -0.322 7.526 -38.792 1.00 82.00 167 GLN A CA 1
ATOM 1319 C C . GLN A 1 167 ? -1.673 7.637 -38.094 1.00 82.00 167 GLN A C 1
ATOM 1321 O O . GLN A 1 167 ? -1.934 6.955 -37.103 1.00 82.00 167 GLN A O 1
ATOM 1326 N N . ILE A 1 168 ? -2.515 8.535 -38.592 1.00 79.38 168 ILE A N 1
ATOM 1327 C CA . ILE A 1 168 ? -3.865 8.745 -38.080 1.00 79.38 168 ILE A CA 1
ATOM 1328 C C . ILE A 1 168 ? -4.812 8.224 -39.151 1.00 79.38 168 ILE A C 1
ATOM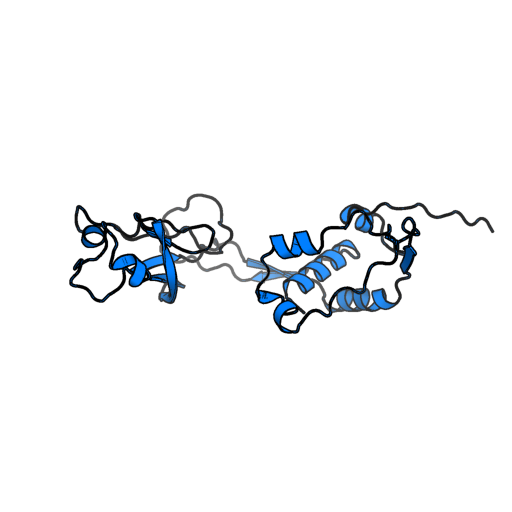 1330 O O . ILE A 1 168 ? -4.895 8.814 -40.226 1.00 79.38 168 ILE A O 1
ATOM 1334 N N . GLU A 1 169 ? -5.509 7.128 -38.866 1.00 73.44 169 GLU A N 1
ATOM 1335 C CA . GLU A 1 169 ? -6.616 6.691 -39.712 1.00 73.44 169 GLU A CA 1
ATOM 1336 C C . GLU A 1 169 ? -7.727 7.747 -39.630 1.00 73.44 169 GLU A C 1
ATOM 1338 O O . GLU A 1 169 ? -8.138 8.126 -38.520 1.00 73.44 169 GLU A O 1
ATOM 1343 N N . PRO A 1 170 ? -8.216 8.262 -40.770 1.00 61.00 170 PRO A N 1
ATOM 1344 C CA . PRO A 1 170 ? -9.293 9.232 -40.767 1.00 61.00 170 PRO A CA 1
ATOM 1345 C C . PRO A 1 170 ? -10.544 8.580 -40.171 1.00 61.00 170 PRO A C 1
ATOM 1347 O O . PRO A 1 170 ? -11.122 7.655 -40.734 1.00 61.00 170 PRO A O 1
ATOM 1350 N N . ALA A 1 171 ? -10.970 9.070 -39.006 1.00 57.66 171 ALA A N 1
ATOM 1351 C CA . ALA A 1 171 ? -12.236 8.664 -38.412 1.00 57.66 171 ALA A CA 1
ATOM 1352 C C . ALA A 1 171 ? -13.379 8.958 -39.400 1.00 57.66 171 ALA A C 1
ATOM 1354 O O . ALA A 1 171 ? -13.408 10.036 -40.004 1.00 57.66 171 ALA A O 1
ATOM 1355 N N . LEU A 1 172 ? -14.324 8.018 -39.543 1.00 57.16 172 LEU A N 1
ATOM 1356 C CA . LEU A 1 172 ? -15.581 8.226 -40.271 1.00 57.16 172 LEU A CA 1
ATOM 1357 C C . LEU A 1 172 ? -16.159 9.607 -39.921 1.00 57.16 172 LEU A C 1
ATOM 1359 O O . LEU A 1 172 ? -16.191 9.977 -38.746 1.00 57.16 172 LEU A O 1
ATOM 1363 N N . LYS A 1 173 ? -16.536 10.373 -40.961 1.00 53.12 173 LYS A N 1
ATOM 1364 C CA . LYS A 1 173 ? -16.914 11.799 -40.922 1.00 53.12 173 LYS A CA 1
ATOM 1365 C C . LYS A 1 173 ? -17.523 12.207 -39.576 1.00 53.12 173 LYS A C 1
ATOM 1367 O O . LYS A 1 173 ? -18.661 11.867 -39.268 1.00 53.12 173 LYS A O 1
ATOM 1372 N N . ARG A 1 174 ? -16.770 13.003 -38.811 1.00 54.06 174 ARG A N 1
ATOM 1373 C CA . ARG A 1 174 ? -17.282 13.723 -37.640 1.00 54.06 174 ARG A CA 1
ATOM 1374 C C . ARG A 1 174 ? -18.435 14.618 -38.091 1.00 54.06 174 ARG A C 1
ATOM 1376 O O . ARG A 1 174 ? -18.198 15.607 -38.782 1.00 54.06 174 ARG A O 1
ATOM 1383 N N . THR A 1 175 ? -19.662 14.326 -37.669 1.00 59.78 175 THR A N 1
ATOM 1384 C CA . THR A 1 175 ? -20.692 15.366 -37.572 1.00 59.78 175 THR A CA 1
ATOM 1385 C C . THR A 1 175 ? -20.139 16.459 -36.661 1.00 59.78 175 THR A C 1
ATOM 1387 O O . THR A 1 175 ? -19.485 16.154 -35.661 1.00 59.78 175 THR A O 1
ATOM 1390 N N . ALA A 1 176 ? -20.306 17.723 -37.053 1.00 55.38 176 ALA A N 1
ATOM 1391 C CA . ALA A 1 176 ? -19.735 18.869 -36.354 1.00 55.38 176 ALA A CA 1
ATOM 1392 C C . ALA A 1 176 ? -20.156 18.856 -34.875 1.00 55.38 176 ALA A C 1
ATOM 1394 O O . ALA A 1 176 ? -21.268 19.234 -34.523 1.00 55.38 176 ALA A O 1
ATOM 1395 N N . ALA A 1 177 ? -19.271 18.365 -34.008 1.00 55.06 177 ALA A N 1
ATOM 1396 C CA . ALA A 1 177 ? -19.498 18.362 -32.577 1.00 55.06 177 ALA A CA 1
ATOM 1397 C C . ALA A 1 177 ? -19.337 19.795 -32.068 1.00 55.06 177 ALA A C 1
ATOM 1399 O O . ALA A 1 177 ? -18.303 20.426 -32.310 1.00 55.06 177 ALA A O 1
ATOM 1400 N N . SER A 1 178 ? -20.356 20.286 -31.361 1.00 60.75 178 SER A N 1
ATOM 1401 C CA . SER A 1 178 ? -20.282 21.519 -30.583 1.00 60.75 178 SER A CA 1
ATOM 1402 C C . SER A 1 178 ? -19.028 21.495 -29.710 1.00 60.75 178 SER A C 1
ATOM 1404 O O . SER A 1 178 ? -18.718 20.465 -29.105 1.00 60.75 178 SER A O 1
ATOM 1406 N N . SER A 1 179 ? -18.314 22.619 -29.644 1.00 59.47 179 SER A N 1
ATOM 1407 C CA . SER A 1 179 ? -17.131 22.783 -28.798 1.00 59.47 179 SER A CA 1
ATOM 1408 C C . SER A 1 179 ? -17.382 22.231 -27.395 1.00 59.47 179 SER A C 1
ATOM 1410 O O . SER A 1 179 ? -18.353 22.622 -26.746 1.00 59.47 179 SER A O 1
ATOM 1412 N N . SER A 1 180 ? -16.512 21.333 -26.927 1.00 57.72 180 SER A N 1
ATOM 1413 C CA . SER A 1 180 ? -16.549 20.854 -25.546 1.00 57.72 180 SER A CA 1
ATOM 1414 C C . SER A 1 180 ? -16.540 22.054 -24.589 1.00 57.72 180 SER A C 1
ATOM 1416 O O . SER A 1 180 ? -15.742 22.971 -24.805 1.00 57.72 180 SER A O 1
ATOM 1418 N N . PRO A 1 181 ? -17.385 22.074 -23.543 1.00 66.25 181 PRO A N 1
ATOM 1419 C CA . PRO A 1 181 ? -17.417 23.184 -22.602 1.00 66.25 181 PRO A CA 1
ATOM 1420 C C . PRO A 1 181 ? -16.052 23.359 -21.928 1.00 66.25 181 PRO A C 1
ATOM 1422 O O . PRO A 1 181 ? -15.362 22.389 -21.598 1.00 66.25 181 PRO A O 1
ATOM 1425 N N . THR A 1 182 ? -15.652 24.615 -21.744 1.00 69.06 182 THR A N 1
ATOM 1426 C CA . THR A 1 182 ? -14.390 24.988 -21.106 1.00 69.06 182 THR A CA 1
ATOM 1427 C C . THR A 1 182 ? -14.377 24.488 -19.665 1.00 69.06 182 THR A C 1
ATOM 1429 O O . THR A 1 182 ? -15.083 25.011 -18.808 1.00 69.06 182 THR A O 1
ATOM 1432 N N . ILE A 1 183 ? -13.557 23.475 -19.396 1.00 67.31 183 ILE A N 1
ATOM 1433 C CA . ILE A 1 183 ? -13.463 22.842 -18.078 1.00 67.31 183 ILE A CA 1
ATOM 1434 C C . ILE A 1 183 ? -12.895 23.833 -17.052 1.00 67.31 183 ILE A C 1
ATOM 1436 O O . ILE A 1 183 ? -11.783 24.371 -17.208 1.00 67.31 183 ILE A O 1
ATOM 1440 N N . SER A 1 184 ? -13.643 24.063 -15.976 1.00 73.31 184 SER A N 1
ATOM 1441 C CA . SER A 1 184 ? -13.266 24.981 -14.905 1.00 73.31 184 SER A CA 1
ATOM 1442 C C . SER A 1 184 ? -11.999 24.515 -14.176 1.00 73.31 184 SER A C 1
ATOM 1444 O O . SER A 1 184 ? -11.555 23.365 -14.255 1.00 73.31 184 SER A O 1
ATOM 1446 N N . ARG A 1 185 ? -11.374 25.428 -13.427 1.00 65.88 185 ARG A N 1
ATOM 1447 C CA . ARG A 1 185 ? -10.191 25.111 -12.610 1.00 65.88 185 ARG A CA 1
ATOM 1448 C C . ARG A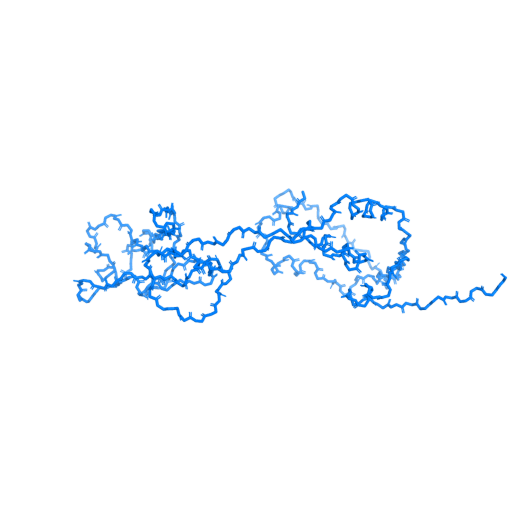 1 185 ? -10.487 24.043 -11.548 1.00 65.88 185 ARG A C 1
ATOM 1450 O O . ARG A 1 185 ? -9.604 23.242 -11.256 1.00 65.88 185 ARG A O 1
ATOM 1457 N N . ALA A 1 186 ? -11.702 24.035 -10.996 1.00 64.25 186 ALA A N 1
ATOM 1458 C CA . ALA A 1 186 ? -12.129 23.059 -9.997 1.00 64.25 186 ALA A CA 1
ATOM 1459 C C . ALA A 1 186 ? -12.276 21.655 -10.604 1.00 64.25 186 ALA A C 1
ATOM 1461 O O . ALA A 1 186 ? -11.795 20.687 -10.025 1.00 64.25 186 ALA A O 1
ATOM 1462 N N . GLU A 1 187 ? -12.840 21.554 -11.808 1.00 64.12 187 GLU A N 1
ATOM 1463 C CA . GLU A 1 187 ? -12.983 20.286 -12.540 1.00 64.12 187 GLU A CA 1
ATOM 1464 C C . GLU A 1 187 ? -11.641 19.743 -13.056 1.00 64.12 187 GLU A C 1
ATOM 1466 O O . GLU A 1 187 ? -11.442 18.533 -13.146 1.00 64.12 187 GLU A O 1
ATOM 1471 N N . ARG A 1 188 ? -10.669 20.621 -13.340 1.00 64.00 188 ARG A N 1
ATOM 1472 C CA . ARG A 1 188 ? -9.287 20.219 -13.666 1.00 64.00 188 ARG A CA 1
ATOM 1473 C C . ARG A 1 188 ? -8.505 19.678 -12.469 1.00 64.00 188 ARG A C 1
ATOM 1475 O O . ARG A 1 188 ? -7.443 19.081 -12.661 1.00 64.00 188 ARG A O 1
ATOM 1482 N N . ALA A 1 189 ? -8.982 19.879 -11.242 1.00 62.16 189 ALA A N 1
ATOM 1483 C CA . ALA A 1 189 ? -8.277 19.438 -10.052 1.00 62.16 189 ALA A CA 1
ATOM 1484 C C . ALA A 1 189 ? -8.422 17.913 -9.867 1.00 62.16 189 ALA A C 1
ATOM 1486 O O . ALA A 1 189 ? -9.338 17.405 -9.228 1.00 62.16 189 ALA A O 1
ATOM 1487 N N . HIS A 1 190 ? -7.459 17.179 -10.428 1.00 58.97 190 HIS A N 1
ATOM 1488 C CA . HIS A 1 190 ? -7.379 15.714 -10.517 1.00 58.97 190 HIS A CA 1
ATOM 1489 C C . HIS A 1 190 ? -7.454 14.934 -9.186 1.00 58.97 190 HIS A C 1
ATOM 1491 O O . HIS A 1 190 ? -7.526 13.705 -9.206 1.00 58.97 190 HIS A O 1
ATOM 1497 N N . TYR A 1 191 ? -7.421 15.600 -8.030 1.00 60.66 191 TYR A N 1
ATOM 1498 C CA . TYR A 1 191 ? -7.362 14.946 -6.720 1.00 60.66 191 TYR A CA 1
ATOM 1499 C C . TYR A 1 191 ? -8.699 14.346 -6.253 1.00 60.66 191 TYR A C 1
ATOM 1501 O O . TYR A 1 191 ? -8.697 13.589 -5.290 1.00 60.66 191 TYR A O 1
ATOM 1509 N N . ARG A 1 192 ? -9.823 14.665 -6.916 1.00 61.03 192 ARG A N 1
ATOM 1510 C CA . ARG A 1 192 ? -11.163 14.178 -6.529 1.00 61.03 192 ARG A CA 1
ATOM 1511 C C . ARG A 1 192 ? -11.657 12.959 -7.305 1.00 61.03 192 ARG A C 1
ATOM 1513 O O . ARG A 1 192 ? -12.610 12.341 -6.863 1.00 61.03 192 ARG A O 1
ATOM 1520 N N . LEU A 1 193 ? -11.029 12.628 -8.434 1.00 66.69 193 LEU A N 1
ATOM 1521 C CA . LEU A 1 193 ? -11.416 11.461 -9.223 1.00 66.69 193 LEU A CA 1
ATOM 1522 C C . LEU A 1 193 ? -10.751 10.209 -8.654 1.00 66.69 193 LEU A C 1
ATOM 1524 O O . LEU A 1 193 ? -9.514 10.153 -8.573 1.00 66.69 193 LEU A O 1
ATOM 1528 N N . SER A 1 194 ? -11.574 9.222 -8.318 1.00 77.81 194 SER A N 1
ATOM 1529 C CA . SER A 1 194 ? -11.170 7.844 -8.052 1.00 77.81 194 SER A CA 1
ATOM 1530 C C . SER A 1 194 ? -10.429 7.243 -9.252 1.00 77.81 194 SER A C 1
ATOM 1532 O O . SER A 1 194 ? -10.411 7.790 -10.360 1.00 77.81 194 SER A O 1
ATOM 1534 N N . TRP A 1 195 ? -9.759 6.114 -9.032 1.00 69.31 195 TRP A N 1
ATOM 1535 C CA . TRP A 1 195 ? -9.028 5.432 -10.097 1.00 69.31 195 TRP A CA 1
ATOM 1536 C C . TRP A 1 195 ? -9.952 4.958 -11.228 1.00 69.31 195 TRP A C 1
ATOM 1538 O O . TRP A 1 195 ? -9.619 5.146 -12.399 1.00 69.31 195 TRP A O 1
ATOM 1548 N N . ASP A 1 196 ? -11.141 4.462 -10.887 1.00 75.25 196 ASP A N 1
ATOM 1549 C CA . ASP A 1 196 ? -12.130 3.989 -11.858 1.00 75.25 196 ASP A CA 1
ATOM 1550 C C . ASP A 1 196 ? -12.692 5.133 -12.703 1.00 75.25 196 ASP A C 1
ATOM 1552 O O . ASP A 1 196 ? -12.764 5.021 -13.925 1.00 75.25 196 ASP A O 1
ATOM 1556 N N . GLU A 1 197 ? -12.979 6.289 -12.098 1.00 77.00 197 GLU A N 1
ATOM 1557 C CA . GLU A 1 197 ? -13.407 7.482 -12.842 1.00 77.00 197 GLU A CA 1
ATOM 1558 C C . GLU A 1 197 ? -12.313 7.981 -13.797 1.00 77.00 197 GLU A C 1
ATOM 1560 O O . GLU A 1 197 ? -12.600 8.459 -14.897 1.00 77.00 197 GLU A O 1
ATOM 1565 N N . ARG A 1 198 ? -11.035 7.849 -13.414 1.00 74.81 198 ARG A N 1
ATOM 1566 C CA . ARG A 1 198 ? -9.906 8.185 -14.296 1.00 74.81 198 ARG A CA 1
ATOM 1567 C C . ARG A 1 198 ? -9.793 7.205 -15.460 1.00 74.81 198 ARG A C 1
ATOM 1569 O O . ARG A 1 198 ? -9.569 7.653 -16.584 1.00 74.81 198 ARG A O 1
ATOM 1576 N N . LEU A 1 199 ? -9.940 5.905 -15.205 1.00 76.62 199 LEU A N 1
ATOM 1577 C CA . LEU A 1 199 ? -9.922 4.873 -16.244 1.00 76.62 199 LEU A CA 1
ATOM 1578 C C . LEU A 1 199 ? -11.096 5.040 -17.209 1.00 76.62 199 LEU A C 1
ATOM 1580 O O . LEU A 1 199 ? -10.870 5.080 -18.414 1.00 76.62 199 LEU A O 1
ATOM 1584 N N . ALA A 1 200 ? -12.310 5.244 -16.696 1.00 78.62 200 ALA A N 1
ATOM 1585 C CA . ALA A 1 200 ? -13.503 5.491 -17.500 1.00 78.62 200 ALA A CA 1
ATOM 1586 C C . ALA A 1 200 ? -13.365 6.759 -18.358 1.00 78.62 200 ALA A C 1
ATOM 1588 O O . ALA A 1 200 ? -13.731 6.758 -19.530 1.00 78.62 200 ALA A O 1
ATOM 1589 N N . ARG A 1 201 ? -12.763 7.832 -17.824 1.00 71.94 201 ARG A N 1
ATOM 1590 C CA . ARG A 1 201 ? -12.492 9.050 -18.607 1.00 71.94 201 ARG A CA 1
ATOM 1591 C C . ARG A 1 201 ? -11.454 8.828 -19.710 1.00 71.94 201 ARG A C 1
ATOM 1593 O O . ARG A 1 201 ? -11.545 9.454 -20.763 1.00 71.94 201 ARG A O 1
ATOM 1600 N N . ASN A 1 202 ? -10.457 7.985 -19.453 1.00 76.75 202 ASN A N 1
ATOM 1601 C CA . ASN A 1 202 ? -9.427 7.626 -20.427 1.00 76.75 202 ASN A CA 1
ATOM 1602 C C . ASN A 1 202 ? -9.879 6.507 -21.380 1.00 76.75 202 ASN A C 1
ATOM 1604 O O . ASN A 1 202 ? -9.146 6.192 -22.319 1.00 76.75 202 ASN A O 1
ATOM 1608 N N . ALA A 1 203 ? -11.051 5.907 -21.149 1.00 78.62 203 ALA A N 1
ATOM 1609 C CA . ALA A 1 203 ? -11.592 4.875 -22.012 1.00 78.62 203 ALA A CA 1
ATOM 1610 C C . ALA A 1 203 ? -11.780 5.438 -23.422 1.00 78.62 203 ALA A C 1
ATOM 1612 O O . ALA A 1 203 ? -12.263 6.557 -23.632 1.00 78.62 203 ALA A O 1
ATOM 1613 N N . ARG A 1 204 ? -11.348 4.653 -24.406 1.00 65.62 204 ARG A N 1
ATOM 1614 C CA . ARG A 1 204 ? -11.463 5.015 -25.813 1.00 65.62 204 ARG A CA 1
ATOM 1615 C C . ARG A 1 204 ? -12.947 5.163 -26.158 1.00 65.62 204 ARG A C 1
ATOM 1617 O O . ARG A 1 204 ? -13.721 4.243 -25.941 1.00 65.62 204 ARG A O 1
ATOM 1624 N N . LYS A 1 205 ? -13.333 6.314 -26.713 1.00 73.94 205 LYS A N 1
ATOM 1625 C CA . LYS A 1 205 ? -14.668 6.501 -27.297 1.00 73.94 205 LYS A CA 1
ATOM 1626 C C . LYS A 1 205 ? -14.735 5.756 -28.630 1.00 73.94 205 LYS A C 1
ATOM 1628 O O . LYS A 1 205 ? -13.768 5.821 -29.387 1.00 73.94 205 LYS A O 1
ATOM 1633 N N . ASP A 1 206 ? -15.874 5.156 -28.961 1.00 66.38 206 ASP A N 1
ATOM 1634 C CA . ASP A 1 206 ? -16.064 4.402 -30.217 1.00 66.38 206 ASP A CA 1
ATOM 1635 C C . ASP A 1 206 ? -15.788 5.235 -31.482 1.00 66.38 206 ASP A C 1
ATOM 1637 O O . ASP A 1 206 ? -15.419 4.710 -32.526 1.00 66.38 206 ASP A O 1
ATOM 1641 N N . GLN A 1 207 ? -15.891 6.562 -31.375 1.00 65.12 207 GLN A N 1
ATOM 1642 C CA . GLN A 1 207 ? -15.612 7.522 -32.450 1.00 65.12 207 GLN A CA 1
ATOM 1643 C C . GLN A 1 207 ? -14.146 7.997 -32.507 1.00 65.12 207 GLN A C 1
ATOM 1645 O O . GLN A 1 207 ? -13.808 8.883 -33.295 1.00 65.12 207 GLN A O 1
ATOM 1650 N N . ALA A 1 208 ? -13.263 7.476 -31.651 1.00 66.69 208 ALA A N 1
ATOM 1651 C CA . ALA A 1 208 ? -11.854 7.848 -31.652 1.00 66.69 208 ALA A CA 1
ATOM 1652 C C . ALA A 1 208 ? -11.128 7.179 -32.828 1.00 66.69 208 ALA A C 1
ATOM 1654 O O . ALA A 1 208 ? -11.026 5.947 -32.888 1.00 66.69 208 ALA A O 1
ATOM 1655 N N . GLY A 1 209 ? -10.590 8.009 -33.730 1.00 69.44 209 GLY A N 1
ATOM 1656 C CA . GLY A 1 209 ? -9.749 7.564 -34.841 1.00 69.44 209 GLY A CA 1
ATOM 1657 C C . GLY A 1 209 ? -8.626 6.644 -34.365 1.00 69.44 209 GLY A C 1
ATOM 1658 O O . GLY A 1 209 ? -8.118 6.783 -33.247 1.00 69.44 209 GLY A O 1
ATOM 1659 N N . LEU A 1 210 ? -8.276 5.663 -35.193 1.00 74.44 210 LEU A N 1
ATOM 1660 C CA . LEU A 1 210 ? -7.179 4.759 -34.885 1.00 74.44 210 LEU A CA 1
ATOM 1661 C C . LEU A 1 210 ? -5.855 5.504 -35.101 1.00 74.44 210 LEU A C 1
ATOM 1663 O O . LEU A 1 210 ? -5.626 6.099 -36.151 1.00 74.44 210 LEU A O 1
ATOM 1667 N N . LEU A 1 211 ? -4.994 5.484 -34.086 1.00 79.25 211 LEU A N 1
ATOM 1668 C CA . LEU A 1 211 ? -3.631 5.992 -34.174 1.00 79.25 211 LEU A CA 1
ATOM 1669 C C . LEU A 1 211 ? -2.689 4.801 -34.273 1.00 79.25 211 LEU A C 1
ATOM 1671 O O . LEU A 1 211 ? -2.628 3.985 -33.352 1.00 79.25 211 LEU A O 1
ATOM 1675 N N . THR A 1 212 ? -1.938 4.729 -35.361 1.00 80.81 212 THR A N 1
ATOM 1676 C CA . THR A 1 212 ? -0.863 3.756 -35.529 1.00 80.81 212 THR A CA 1
ATOM 1677 C C . THR A 1 212 ? 0.462 4.464 -35.291 1.00 80.81 212 THR A C 1
ATOM 1679 O O . THR A 1 212 ? 0.829 5.394 -36.009 1.00 80.81 212 THR A O 1
ATOM 1682 N N . PHE A 1 213 ? 1.192 4.021 -34.271 1.00 80.69 213 PHE A N 1
ATOM 1683 C CA . PHE A 1 213 ? 2.533 4.507 -33.962 1.00 80.69 213 PHE A CA 1
ATOM 1684 C C . PHE A 1 213 ? 3.562 3.497 -34.470 1.00 80.69 213 PHE A C 1
ATOM 1686 O O . PHE A 1 213 ? 3.542 2.341 -34.051 1.00 80.69 213 PHE A O 1
ATOM 1693 N N . LYS A 1 214 ? 4.483 3.927 -35.336 1.00 83.00 214 LYS A N 1
ATOM 1694 C CA . LYS A 1 214 ? 5.637 3.117 -35.749 1.00 83.00 214 LYS A CA 1
ATOM 1695 C C . LYS A 1 214 ? 6.889 3.633 -35.046 1.00 83.00 214 LYS A C 1
ATOM 1697 O O . LYS A 1 214 ? 7.308 4.777 -35.235 1.00 83.00 214 LYS A O 1
ATOM 1702 N N . LEU A 1 215 ? 7.465 2.778 -34.204 1.00 81.81 215 LEU A N 1
ATOM 1703 C CA . LEU A 1 215 ? 8.669 3.051 -33.424 1.00 81.81 215 LEU A CA 1
ATOM 1704 C C . LEU A 1 215 ? 9.873 2.391 -34.095 1.00 81.81 215 LEU A C 1
ATOM 1706 O O . LEU A 1 215 ? 9.888 1.179 -34.289 1.00 81.81 215 LEU A O 1
ATOM 1710 N N . PHE A 1 216 ? 10.904 3.174 -34.404 1.00 81.12 216 PHE A N 1
ATOM 1711 C CA . PHE A 1 216 ? 12.117 2.661 -35.042 1.00 81.12 216 PHE A CA 1
ATOM 1712 C C . PHE A 1 216 ? 13.228 2.407 -34.020 1.00 81.12 216 PHE A C 1
ATOM 1714 O O . PHE A 1 216 ? 13.314 3.079 -32.987 1.00 81.12 216 PHE A O 1
ATOM 1721 N N . GLY A 1 217 ? 14.103 1.446 -34.332 1.00 76.75 217 GLY A N 1
ATOM 1722 C CA . GLY A 1 217 ? 15.300 1.152 -33.535 1.00 76.75 217 GLY A CA 1
ATOM 1723 C C . GLY A 1 217 ? 15.029 0.456 -32.198 1.00 76.75 217 GLY A C 1
ATOM 1724 O O . GLY A 1 217 ? 15.890 0.481 -31.322 1.00 76.75 217 GLY A O 1
ATOM 1725 N N . ILE A 1 218 ? 13.850 -0.148 -32.028 1.00 75.62 218 ILE A N 1
ATOM 1726 C CA . ILE A 1 218 ? 13.509 -0.933 -30.840 1.00 75.62 218 ILE A CA 1
ATOM 1727 C C . ILE A 1 218 ? 14.022 -2.375 -31.003 1.00 75.62 218 ILE A C 1
ATOM 1729 O O . ILE A 1 218 ? 13.661 -3.024 -31.984 1.00 75.62 218 ILE A O 1
ATOM 1733 N N . PRO A 1 219 ? 14.836 -2.907 -30.068 1.00 79.25 219 PRO A N 1
ATOM 1734 C CA . PRO A 1 219 ? 15.228 -4.314 -30.081 1.00 79.25 219 PRO A CA 1
ATOM 1735 C C . PRO A 1 219 ? 14.015 -5.246 -29.983 1.00 79.25 219 PRO A C 1
ATOM 1737 O O . PRO A 1 219 ? 13.136 -5.029 -29.150 1.00 79.25 219 PRO A O 1
ATOM 1740 N N . GLU A 1 220 ? 14.006 -6.326 -30.763 1.00 78.62 220 GLU A N 1
ATOM 1741 C CA . GLU A 1 220 ? 12.886 -7.278 -30.848 1.00 78.62 220 GLU A CA 1
ATOM 1742 C C . GLU A 1 220 ? 12.491 -7.857 -29.482 1.00 78.62 220 GLU A C 1
ATOM 1744 O O . GLU A 1 220 ? 11.322 -7.831 -29.107 1.00 78.62 220 GLU A O 1
ATOM 1749 N N . ARG A 1 221 ? 13.479 -8.249 -28.664 1.00 76.00 221 ARG A N 1
ATOM 1750 C CA . ARG A 1 221 ? 13.245 -8.716 -27.285 1.00 76.00 221 ARG A CA 1
ATOM 1751 C C . ARG A 1 221 ? 12.451 -7.720 -26.432 1.00 76.00 221 ARG A C 1
ATOM 1753 O O . ARG A 1 221 ? 11.651 -8.119 -25.596 1.00 76.00 221 ARG A O 1
ATOM 1760 N N . PHE A 1 222 ? 12.685 -6.425 -26.636 1.00 72.88 222 PHE A N 1
ATOM 1761 C CA . PHE A 1 222 ? 12.054 -5.359 -25.866 1.00 72.88 222 PHE A CA 1
ATOM 1762 C C . PHE A 1 222 ? 10.655 -5.046 -26.399 1.00 72.88 222 PHE A C 1
ATOM 1764 O O . PHE A 1 222 ? 9.742 -4.819 -25.610 1.00 72.88 222 PHE A O 1
ATOM 1771 N N . ALA A 1 223 ? 10.469 -5.091 -27.722 1.00 79.56 223 ALA A N 1
ATOM 1772 C CA . ALA A 1 223 ? 9.148 -4.992 -28.337 1.00 79.56 223 ALA A CA 1
ATOM 1773 C C . ALA A 1 223 ? 8.228 -6.129 -27.863 1.00 79.56 223 ALA A C 1
ATOM 1775 O O . ALA A 1 223 ? 7.114 -5.857 -27.419 1.00 79.56 223 ALA A O 1
ATOM 1776 N N . ASN A 1 224 ? 8.731 -7.367 -27.846 1.00 80.56 224 ASN A N 1
ATOM 1777 C CA . ASN A 1 224 ? 7.986 -8.536 -27.378 1.00 80.56 224 ASN A CA 1
ATOM 1778 C C . ASN A 1 224 ? 7.603 -8.419 -25.895 1.00 80.56 224 ASN A C 1
ATOM 1780 O O . ASN A 1 224 ? 6.467 -8.707 -25.532 1.00 80.56 224 ASN A O 1
ATOM 1784 N N . TRP A 1 225 ? 8.515 -7.935 -25.043 1.00 75.12 225 TRP A N 1
ATOM 1785 C CA . TRP A 1 225 ? 8.223 -7.697 -23.624 1.00 75.12 225 TRP A CA 1
ATOM 1786 C C . TRP A 1 225 ? 7.124 -6.641 -23.412 1.00 75.12 225 TRP A C 1
ATOM 1788 O O . TRP A 1 225 ? 6.291 -6.790 -22.525 1.00 75.12 225 TRP A O 1
ATOM 1798 N N . LEU A 1 226 ? 7.084 -5.598 -24.250 1.00 76.31 226 LEU A N 1
ATOM 1799 C CA . LEU A 1 226 ? 6.028 -4.577 -24.235 1.00 76.31 226 LEU A CA 1
ATOM 1800 C C . LEU A 1 226 ? 4.713 -5.033 -24.896 1.00 76.31 226 LEU A C 1
ATOM 1802 O O . LEU A 1 226 ? 3.758 -4.256 -24.922 1.00 76.31 226 LEU A O 1
ATOM 1806 N N . GLY A 1 227 ? 4.655 -6.247 -25.454 1.00 81.38 227 GLY A N 1
ATOM 1807 C CA . GLY A 1 227 ? 3.501 -6.734 -26.215 1.00 81.38 227 GLY A CA 1
ATOM 1808 C C . GLY A 1 227 ? 3.280 -5.990 -27.538 1.00 81.38 227 GLY A C 1
ATOM 1809 O O . GLY A 1 227 ? 2.150 -5.907 -28.014 1.00 81.38 227 GLY A O 1
ATOM 1810 N N . LEU A 1 228 ? 4.335 -5.409 -28.118 1.00 81.75 228 LEU A N 1
ATOM 1811 C CA . LEU A 1 228 ? 4.271 -4.681 -29.385 1.00 81.75 228 LEU A CA 1
ATOM 1812 C C . LEU A 1 228 ? 4.492 -5.627 -30.568 1.00 81.75 228 LEU A C 1
ATOM 1814 O O . LEU A 1 228 ? 5.385 -6.471 -30.545 1.00 81.75 228 LEU A O 1
ATOM 1818 N N . SER A 1 229 ? 3.726 -5.437 -31.641 1.00 82.00 229 SER A N 1
ATOM 1819 C CA . SER A 1 229 ? 3.927 -6.158 -32.900 1.00 82.00 229 SER A CA 1
ATOM 1820 C C . SER A 1 229 ? 5.178 -5.651 -33.625 1.00 82.00 229 SER A C 1
ATOM 1822 O O . SER A 1 229 ? 5.312 -4.455 -33.889 1.00 82.00 229 SER A O 1
ATOM 1824 N N . VAL A 1 230 ? 6.088 -6.561 -33.975 1.00 78.38 230 VAL A N 1
ATOM 1825 C CA . VAL A 1 230 ? 7.300 -6.251 -34.745 1.00 78.38 230 VAL A CA 1
ATOM 1826 C C . VAL A 1 230 ? 6.997 -6.416 -36.231 1.00 78.38 230 VAL A C 1
ATOM 1828 O O . VAL A 1 230 ? 6.685 -7.511 -36.689 1.00 78.38 230 VAL A O 1
ATOM 1831 N N . VAL A 1 231 ? 7.078 -5.325 -36.995 1.00 76.31 231 VAL A N 1
ATOM 1832 C CA . VAL A 1 231 ? 6.958 -5.362 -38.460 1.00 76.31 231 VAL A CA 1
ATOM 1833 C C . VAL A 1 231 ? 8.360 -5.543 -39.044 1.00 76.31 231 VAL A C 1
ATOM 1835 O O . VAL A 1 231 ? 9.259 -4.755 -38.745 1.00 76.31 231 VAL A O 1
ATOM 1838 N N . GLY A 1 232 ? 8.567 -6.614 -39.818 1.00 61.78 232 GLY A N 1
ATOM 1839 C CA . GLY A 1 232 ? 9.863 -6.958 -40.412 1.00 61.78 232 GLY A CA 1
ATOM 1840 C C . GLY A 1 232 ? 10.424 -5.846 -41.306 1.00 61.78 232 GLY A C 1
ATOM 1841 O O . GLY A 1 232 ? 9.670 -5.058 -41.873 1.00 61.78 232 GLY A O 1
ATOM 1842 N N . ARG A 1 233 ? 11.758 -5.768 -41.423 1.00 58.03 233 ARG A N 1
ATOM 1843 C CA . ARG A 1 233 ? 12.429 -4.791 -42.300 1.00 58.03 233 ARG A CA 1
ATOM 1844 C C . ARG A 1 233 ? 11.943 -4.980 -43.739 1.00 58.03 233 ARG A C 1
ATOM 1846 O O . ARG A 1 233 ? 12.111 -6.066 -44.288 1.00 58.03 233 ARG A O 1
ATOM 1853 N N . GLU A 1 234 ? 11.421 -3.923 -44.359 1.00 52.41 234 GLU A N 1
ATOM 1854 C CA . GLU A 1 234 ? 11.358 -3.845 -45.820 1.00 52.41 234 GLU A CA 1
ATOM 1855 C C . GLU A 1 234 ? 12.786 -3.997 -46.351 1.00 52.41 234 GLU A C 1
ATOM 1857 O O . GLU A 1 234 ? 13.674 -3.202 -46.032 1.00 52.41 234 GLU A O 1
ATOM 1862 N N . GLN A 1 235 ? 13.028 -5.072 -47.102 1.00 40.44 235 GLN A N 1
ATOM 1863 C CA . GLN A 1 235 ? 14.258 -5.231 -47.860 1.00 40.44 235 GLN A CA 1
ATOM 1864 C C . GLN A 1 235 ? 14.240 -4.183 -48.971 1.00 40.44 235 GLN A C 1
ATOM 1866 O O . GLN A 1 235 ? 13.616 -4.377 -50.009 1.00 40.44 235 GLN A O 1
ATOM 1871 N N . THR A 1 236 ? 14.904 -3.052 -48.759 1.00 42.75 236 THR A N 1
ATOM 1872 C CA . THR A 1 236 ? 15.255 -2.163 -49.863 1.00 42.75 236 THR A CA 1
ATOM 1873 C C . THR A 1 236 ? 16.431 -2.796 -50.600 1.00 42.75 236 THR A C 1
ATOM 1875 O O . THR A 1 236 ? 17.580 -2.645 -50.186 1.00 42.75 236 THR A O 1
ATOM 1878 N N . SER A 1 237 ? 16.137 -3.565 -51.648 1.00 39.34 237 SER A N 1
ATOM 1879 C CA . SER A 1 237 ? 17.114 -3.904 -52.682 1.00 39.34 237 SER A CA 1
ATOM 1880 C C . SER A 1 237 ? 17.451 -2.633 -53.464 1.00 39.34 237 SER A C 1
ATOM 1882 O O . SER A 1 237 ? 16.552 -1.999 -54.016 1.00 39.34 237 SER A O 1
ATOM 1884 N N . GLY A 1 238 ? 18.728 -2.261 -53.480 1.00 34.12 238 GLY A N 1
ATOM 1885 C CA . GLY A 1 238 ? 19.277 -1.124 -54.217 1.00 34.12 238 GLY A CA 1
ATOM 1886 C C . GLY A 1 238 ? 20.771 -1.027 -53.989 1.00 34.12 238 GLY A C 1
ATOM 1887 O O . GLY A 1 238 ? 21.142 -0.567 -52.889 1.00 34.12 238 GLY A O 1
#

Nearest PDB structures (foldseek):
  1jsg-assembly1_A-2  TM=3.958E-01  e=2.564E-01  Homo sapiens
  8op8-assembly1_A  TM=5.481E-01  e=3.104E+00  Thermochaetoides thermophila
  1xmm-assembly1_B  TM=1.556E-01  e=1.227E+00  Homo sapiens
  7t26-assembly1_A  TM=2.336E-01  e=8.320E+00  Erwinia phage FBB1

Foldseek 3Di:
DDPVVVVVLVVLLCLQPPDDWDKDWAQFDDDDPDDDDDDDDDDPPQFDDWDFDDDPDPQADGLVQFDQDPVRWTAHPQGFTWAFDDWDQDPQRKIKTKTFTDPVCLQPDPCQPRQPPNRNPDPGTRIGIIITHRDPPDRGTDIDIDDPPVVSVVVVVCCVVWDKDKDWADFDDDDDDDPDPDQDPVNVPPPPDDPVSVVVVVDDDPRGTDIDMDTPPDDPSSCVVVVHDDDDDDPPDD

pLDDT: mean 72.19, std 14.22, range [34.12, 95.5]

Secondary structure (DSSP, 8-state):
--HHHHHHHHHHHHHHS--PPEEEEEPPPPPPS------S---TTSBPPPB-PPPSSTTS--STTSPBPTTS-EE-TTS-EEEEEEEEE-TTS-EEEEEEE-HHHHTT-TTHHHHSTTGGG--SPPEEEEEEPBP---SSPEEEEE--HHHHHHHHHHGGG--EEEEE---S------------TTTT-GGG--HHHHHHHHSPPTTPPPEEEEE-S--HHHHHHTTPPPPPPP----

Radius of gyration: 28.32 Å; Cα contacts (8 Å, |Δi|>4): 252; chains: 1; bounding box: 54×45×86 Å

Solvent-accessible surface area (backbone atoms only — not comparable to full-atom values): 15208 Å² total; per-residue (Å²): 135,60,70,69,64,51,52,53,51,51,53,55,40,36,70,76,50,81,63,84,65,46,71,47,78,40,79,43,49,76,79,70,95,78,80,83,88,86,80,83,80,86,59,99,75,66,34,43,81,69,54,56,66,81,78,92,59,90,87,46,65,49,45,74,54,36,50,78,43,99,89,68,32,29,32,41,86,87,68,50,64,18,45,72,78,48,79,44,78,44,98,88,62,26,39,38,39,34,24,40,38,54,56,82,62,48,74,79,36,90,58,28,64,44,56,29,97,58,27,91,81,45,92,69,54,53,69,42,66,42,37,32,38,61,52,83,68,55,71,60,54,52,72,45,75,45,68,71,63,72,59,51,52,54,56,58,57,56,54,81,74,54,59,71,47,78,46,70,51,82,48,80,82,76,71,88,71,74,78,77,78,84,76,49,76,73,76,63,48,70,87,77,60,52,72,65,59,50,50,61,69,66,48,83,55,94,79,58,51,56,72,50,75,48,74,57,94,68,55,66,75,53,34,54,73,72,72,46,85,83,79,76,82,79,81,78,85,129

Sequence (238 aa):
MSQWTWNIRLELGHQLAPEPVRTTEFAPALPSQNEPTPPASPPTSGYAPPAIAMPWKAGRFTGTDFPLQPDGTLRCPAGSALLPHEHRREANGSLRVVYGASIRSCRPCPLREQCQWNGSATDKLRQVSVLLHPLAVGSSPLLWRDWHRRHQRRACLRLHRQRLEVQIEPALKRTAASSSPTISRAERAHYRLSWDERLARNARKDQAGLLTFKLFGIPERFANWLGLSVVGREQTSG